Protein AF-A0A7S2CCG7-F1 (afdb_monomer_lite)

Radius of gyration: 19.97 Å; chains: 1; bounding box: 62×54×58 Å

pLDDT: mean 84.31, std 16.74, range [38.5, 98.5]

InterPro domains:
  IPR005031 Coenzyme Q-binding protein COQ10, START domain [PF03364] (165-225)
  IPR023393 START-like domain superfamily [G3DSA:3.30.530.20] (28-100)
  IPR023393 START-like domain superfamily [G3DSA:3.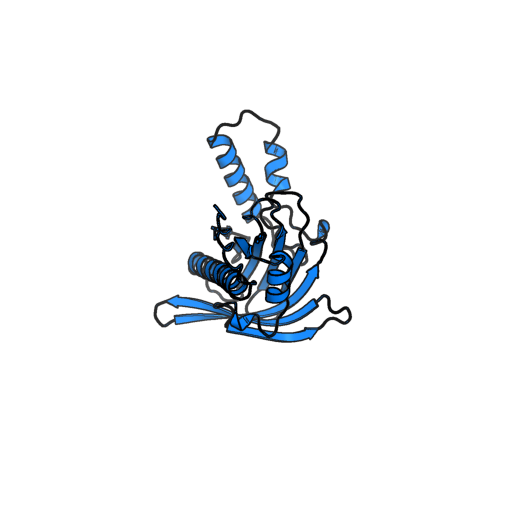30.530.20] (109-236)

Organism: NCBI:txid156173

Foldseek 3Di:
DDKDWAAAPDLKIKIKDKDKFKFFQDALLVLLVCQVLPQQCVCVLQVQFVDWAFPAADPVNFWTWIWTKGWFDQDVVDIDIWIFIKTKGKFQQDDPPVLEDPLPCVLVVVLVVDPPDDPVSVVVSVVRSRVVNRHDHDDPSREYDHPDPDPATKIKMKIWTDCPDIFWNGKIKIWIKGWDPPPYDPRMTMIMTMMIMMTRTPDPDRCVSCVVRVRVSVVSRNVSSSVVSRVPHDDDDPPDPPPPDD

Sequence (246 aa):
PIVRVEEAPGNARRIFTGIDIIAPGCDALELVWDTLTDYEELATVVPNLVSNRVISRDEDDCGARLKQVGGAKIAPGITFTAQTTLDVREYLSGLPAHMEADYLATGGAESANEVGGSSEGTRTASVAARAFGSTLPLTWDVFPRPYVLSSLPHRDVTMQGVRGVGDFRHYQGVWRLQQLPGCAPPGSSAMRLTYSVELSPRAWVPVALLEGRIAQALGENLEAIRDHVAKIAPQTSPPQKADAAD

Secondary structure (DSSP, 8-state):
-EEEEEEETTTEEEEEEEEEEEEETS-HHHHHHHHHH-TTTHHHH-TTEEEEEEEEE-TTSSEEEEEEEEEEEEETTEEEEEEEEEEEEEETT---GGGB--TTHHHHTTTTT-----HHHHHHHHHHHHHHHHHS---TT-B-----S----EEEEEEEEPTT-SSEEEEEEEEEEEE-TT-S-TTEEEEEEEEEEEEEESSSS-GGGTHHHHHHHHHHHHHHHHHHHHHHSPPPPPPPPP----

Structure (mmCIF, N/CA/C/O backbone):
data_AF-A0A7S2CCG7-F1
#
_entry.id   AF-A0A7S2CCG7-F1
#
loop_
_atom_site.group_PDB
_atom_site.id
_atom_site.type_symbol
_atom_site.label_atom_id
_atom_site.label_alt_id
_atom_site.label_comp_id
_atom_site.label_asym_id
_atom_site.label_entity_id
_atom_site.label_seq_id
_atom_site.pdbx_PDB_ins_code
_atom_site.Cartn_x
_atom_site.Cartn_y
_atom_site.Cartn_z
_atom_site.occupancy
_atom_site.B_iso_or_equiv
_atom_site.auth_seq_id
_atom_site.auth_comp_id
_atom_site.auth_asym_id
_atom_site.auth_atom_id
_atom_site.pdbx_PDB_model_num
ATOM 1 N N . PRO A 1 1 ? -9.118 10.618 -1.078 1.00 75.88 1 PRO A N 1
ATOM 2 C CA . PRO A 1 1 ? -7.753 10.616 -0.491 1.00 75.88 1 PRO A CA 1
ATOM 3 C C . PRO A 1 1 ? -6.874 11.607 -1.257 1.00 75.88 1 PRO A C 1
ATOM 5 O O . PRO A 1 1 ? -7.127 11.849 -2.434 1.00 75.88 1 PRO A O 1
ATOM 8 N N . ILE A 1 2 ? -5.871 12.200 -0.608 1.00 79.81 2 ILE A N 1
ATOM 9 C CA . ILE A 1 2 ? -4.897 13.042 -1.317 1.00 79.81 2 ILE A CA 1
ATOM 10 C C . ILE A 1 2 ? -3.839 12.110 -1.896 1.00 79.81 2 ILE A C 1
ATOM 12 O O . ILE A 1 2 ? -3.297 11.276 -1.173 1.00 79.81 2 ILE A O 1
ATOM 16 N N . VAL A 1 3 ? -3.559 12.235 -3.190 1.00 86.31 3 VAL A N 1
ATOM 17 C CA . VAL A 1 3 ? -2.492 11.486 -3.857 1.00 86.31 3 VAL A CA 1
ATOM 18 C C . VAL A 1 3 ? -1.498 12.486 -4.410 1.00 86.31 3 VAL A C 1
ATOM 20 O O . VAL A 1 3 ? -1.863 13.379 -5.174 1.00 86.31 3 VAL A O 1
ATOM 23 N N . ARG A 1 4 ? -0.239 12.350 -4.006 1.00 86.69 4 ARG A N 1
ATOM 24 C CA . ARG A 1 4 ? 0.863 13.143 -4.527 1.00 86.69 4 ARG A CA 1
ATOM 25 C C . ARG A 1 4 ? 1.806 12.245 -5.299 1.00 86.69 4 ARG A C 1
ATOM 27 O O . ARG A 1 4 ? 2.262 11.238 -4.772 1.00 86.69 4 ARG A O 1
ATOM 34 N N . VAL A 1 5 ? 2.106 12.645 -6.525 1.00 88.38 5 VAL A N 1
ATOM 35 C CA . VAL A 1 5 ? 3.084 11.989 -7.387 1.00 88.38 5 VAL A CA 1
ATOM 36 C C . VAL A 1 5 ? 4.274 12.923 -7.538 1.00 88.38 5 VAL A C 1
ATOM 38 O O . VAL A 1 5 ? 4.103 14.120 -7.766 1.00 88.38 5 VAL A O 1
ATOM 41 N N . GLU A 1 6 ? 5.471 12.380 -7.376 1.00 87.69 6 GLU A N 1
ATOM 42 C CA . GLU A 1 6 ? 6.733 13.088 -7.536 1.00 87.69 6 GLU A CA 1
ATOM 43 C C . GLU A 1 6 ? 7.635 12.356 -8.511 1.00 87.69 6 GLU A C 1
ATOM 45 O O . GLU A 1 6 ? 7.642 11.123 -8.598 1.00 87.69 6 GLU A O 1
ATOM 50 N N . GLU A 1 7 ? 8.422 13.135 -9.241 1.00 88.94 7 GLU A N 1
ATOM 51 C CA . GLU A 1 7 ? 9.457 12.592 -10.100 1.00 88.94 7 GLU A CA 1
ATOM 52 C C . GLU A 1 7 ? 10.574 11.956 -9.267 1.00 88.94 7 GLU A C 1
ATOM 54 O O . GLU A 1 7 ? 10.872 12.375 -8.150 1.00 88.94 7 GLU A O 1
ATOM 59 N N . ALA A 1 8 ? 11.186 10.921 -9.828 1.00 89.19 8 ALA A N 1
ATOM 60 C CA . ALA A 1 8 ? 12.410 10.311 -9.336 1.00 89.19 8 ALA A CA 1
ATOM 61 C C . ALA A 1 8 ? 13.356 10.098 -10.528 1.00 89.19 8 ALA A C 1
ATOM 63 O O . ALA A 1 8 ? 12.887 10.115 -11.673 1.00 89.19 8 ALA A O 1
ATOM 64 N N . PRO A 1 9 ? 14.661 9.872 -10.302 1.00 89.12 9 PRO A N 1
ATOM 65 C CA . PRO A 1 9 ? 15.626 9.775 -11.388 1.00 89.12 9 PRO A CA 1
ATOM 66 C C . PRO A 1 9 ? 15.248 8.728 -12.446 1.00 89.12 9 PRO A C 1
ATOM 68 O O . PRO A 1 9 ? 14.894 7.588 -12.136 1.00 89.12 9 PRO A O 1
ATOM 71 N N . GLY A 1 10 ? 15.360 9.112 -13.720 1.00 88.19 10 GLY A N 1
ATOM 72 C CA . GLY A 1 10 ? 15.012 8.265 -14.862 1.00 88.19 10 GLY A CA 1
ATOM 73 C C . GLY A 1 10 ? 13.500 8.158 -15.104 1.00 88.19 10 GLY A C 1
ATOM 74 O O . GLY A 1 10 ? 12.748 9.105 -14.903 1.00 88.19 10 GLY A O 1
ATOM 75 N N . ASN A 1 11 ? 13.038 6.996 -15.577 1.00 89.62 11 ASN A N 1
ATOM 76 C CA . ASN A 1 11 ? 11.609 6.722 -15.784 1.00 89.62 11 ASN A CA 1
ATOM 77 C C . ASN A 1 11 ? 10.998 6.149 -14.493 1.00 89.62 11 ASN A C 1
ATOM 79 O O . ASN A 1 11 ? 10.664 4.960 -14.436 1.00 89.62 11 ASN A O 1
ATOM 83 N N . ALA A 1 12 ? 10.969 6.951 -13.427 1.00 91.12 12 ALA A N 1
ATOM 84 C CA . ALA A 1 12 ? 10.520 6.531 -12.103 1.00 91.12 12 ALA A CA 1
ATOM 85 C C . ALA A 1 12 ? 9.654 7.581 -11.402 1.00 91.12 12 ALA A C 1
ATOM 87 O O . ALA A 1 12 ? 9.736 8.772 -11.708 1.00 91.12 12 ALA A O 1
ATOM 88 N N . ARG A 1 13 ? 8.830 7.129 -10.451 1.00 91.31 13 ARG A N 1
ATOM 89 C CA . ARG A 1 13 ? 7.980 7.981 -9.611 1.00 91.31 13 ARG A CA 1
ATOM 90 C C . ARG A 1 13 ? 8.024 7.565 -8.155 1.00 91.31 13 ARG A C 1
ATOM 92 O O . ARG A 1 13 ? 8.134 6.375 -7.863 1.00 91.31 13 ARG A O 1
ATOM 99 N N . ARG A 1 14 ? 7.861 8.554 -7.277 1.00 90.69 14 ARG A N 1
ATOM 100 C CA . ARG A 1 14 ? 7.468 8.371 -5.878 1.00 90.69 14 ARG A CA 1
ATOM 101 C C . ARG A 1 14 ? 6.024 8.801 -5.730 1.00 90.69 14 ARG A C 1
ATOM 103 O O . ARG A 1 14 ? 5.635 9.840 -6.258 1.00 90.69 14 ARG A O 1
ATOM 110 N N . ILE A 1 15 ? 5.219 8.003 -5.053 1.00 89.88 15 ILE A N 1
ATOM 111 C CA . ILE A 1 15 ? 3.798 8.275 -4.888 1.00 89.88 15 ILE A CA 1
ATOM 112 C C . ILE A 1 15 ? 3.450 8.149 -3.420 1.00 89.88 15 ILE A C 1
ATOM 114 O O . ILE A 1 15 ? 3.809 7.169 -2.775 1.00 89.88 15 ILE A O 1
ATOM 118 N N . PHE A 1 16 ? 2.744 9.152 -2.917 1.00 90.56 16 PHE A N 1
ATOM 119 C CA . PHE A 1 16 ? 2.345 9.280 -1.527 1.00 90.56 16 PHE A CA 1
ATOM 120 C C . PHE A 1 16 ? 0.846 9.481 -1.465 1.00 90.56 16 PHE A C 1
ATOM 122 O O . PHE A 1 16 ? 0.309 10.397 -2.089 1.00 90.56 16 PHE A O 1
ATOM 129 N N . THR A 1 17 ? 0.158 8.659 -0.691 1.00 91.31 17 THR A N 1
ATOM 130 C CA . THR A 1 17 ? -1.264 8.851 -0.445 1.00 91.31 17 THR A CA 1
ATOM 131 C C . THR A 1 17 ? -1.649 8.446 0.964 1.00 91.31 17 THR A C 1
ATOM 133 O O . THR A 1 17 ? -0.920 7.723 1.642 1.00 91.31 17 THR A O 1
ATOM 136 N N . GLY A 1 18 ? -2.787 8.953 1.423 1.00 93.19 18 GLY A N 1
ATOM 137 C CA . GLY A 1 18 ? -3.351 8.583 2.704 1.00 93.19 18 GLY A CA 1
ATOM 138 C C . GLY A 1 18 ? -4.852 8.806 2.774 1.00 93.19 18 GLY A C 1
ATOM 139 O O . GLY A 1 18 ? -5.415 9.645 2.058 1.00 93.19 18 GLY A O 1
ATOM 140 N N . ILE A 1 19 ? -5.484 8.041 3.656 1.00 95.06 19 ILE A N 1
ATOM 141 C CA . ILE A 1 19 ? -6.903 8.123 3.974 1.00 95.06 19 ILE A CA 1
ATOM 142 C C . ILE A 1 19 ? -7.110 7.893 5.472 1.00 95.06 19 ILE A C 1
ATOM 144 O O . ILE A 1 19 ? -6.415 7.081 6.082 1.00 95.06 19 ILE A O 1
ATOM 148 N N . ASP A 1 20 ? -8.070 8.609 6.047 1.00 95.62 20 ASP A N 1
ATOM 149 C CA . ASP A 1 20 ? -8.526 8.361 7.412 1.00 95.62 20 ASP A CA 1
ATOM 150 C C . ASP A 1 20 ? -9.691 7.374 7.383 1.00 95.62 20 ASP A C 1
ATOM 152 O O . ASP A 1 20 ? -10.581 7.463 6.530 1.00 95.62 20 ASP A O 1
ATOM 156 N N . ILE A 1 21 ? -9.663 6.424 8.311 1.00 96.44 21 ILE A N 1
ATOM 157 C CA . ILE A 1 21 ? -10.627 5.335 8.435 1.00 96.44 21 ILE A CA 1
ATOM 158 C C . ILE A 1 21 ? -11.173 5.369 9.857 1.00 96.44 21 ILE A C 1
ATOM 160 O O . ILE A 1 21 ? -10.408 5.416 10.820 1.00 96.44 21 ILE A O 1
ATOM 164 N N . ILE A 1 22 ? -12.499 5.355 9.979 1.00 96.56 22 ILE A N 1
ATOM 165 C CA . ILE A 1 22 ? -13.207 5.274 11.255 1.00 96.56 22 ILE A CA 1
ATOM 166 C C . ILE A 1 22 ? -13.959 3.949 11.278 1.00 96.56 22 ILE A C 1
ATOM 168 O O . ILE A 1 22 ? -14.687 3.649 10.331 1.00 96.56 22 ILE A O 1
ATOM 172 N N . ALA A 1 23 ? -13.803 3.186 12.357 1.00 95.44 23 ALA A N 1
ATOM 173 C CA . ALA A 1 23 ? -14.530 1.942 12.578 1.00 95.44 23 ALA A CA 1
ATOM 174 C C . ALA A 1 23 ? -15.318 2.021 13.901 1.00 95.44 23 ALA A C 1
ATOM 176 O O . ALA A 1 23 ? -14.716 2.250 14.957 1.00 95.44 23 ALA A O 1
ATOM 177 N N . PRO A 1 24 ? -16.654 1.880 13.876 1.00 94.50 24 PRO A N 1
ATOM 178 C CA . PRO A 1 24 ? -17.464 1.800 15.087 1.00 94.50 24 PRO A CA 1
ATOM 179 C C . PRO A 1 24 ? -17.306 0.447 15.788 1.00 94.50 24 PRO A C 1
ATOM 181 O O . PRO A 1 24 ? -17.153 -0.584 15.145 1.00 94.50 24 PRO A O 1
ATOM 184 N N . GLY A 1 25 ? -17.371 0.444 17.121 1.00 92.38 25 GLY A N 1
ATOM 185 C CA . GLY A 1 25 ? -17.480 -0.777 17.926 1.00 92.38 25 GLY A CA 1
ATOM 186 C C . GLY A 1 25 ? -16.250 -1.692 17.953 1.00 92.38 25 GLY A C 1
ATOM 187 O O . GLY A 1 25 ? -16.312 -2.743 18.587 1.00 92.38 25 GLY A O 1
ATOM 188 N N . CYS A 1 26 ? -15.143 -1.323 17.306 1.00 94.12 26 CYS A N 1
ATOM 189 C CA . CYS A 1 26 ? -13.903 -2.099 17.283 1.00 94.12 26 CYS A CA 1
ATOM 190 C C . CYS A 1 26 ? -12.664 -1.202 17.127 1.00 94.12 26 CYS A C 1
ATOM 192 O O . CYS A 1 26 ? -12.774 0.013 16.940 1.00 94.12 26 CYS A O 1
ATOM 194 N N . ASP A 1 27 ? -11.474 -1.802 17.198 1.00 95.88 27 ASP A N 1
ATOM 195 C CA . ASP A 1 27 ? -10.237 -1.113 16.831 1.00 95.88 27 ASP A CA 1
ATOM 196 C C . ASP A 1 27 ? -10.104 -1.066 15.301 1.00 95.88 27 ASP A C 1
ATOM 198 O O . ASP A 1 27 ? -10.000 -2.098 14.638 1.00 95.88 27 ASP A O 1
ATOM 202 N N . ALA A 1 28 ? -10.124 0.144 14.738 1.00 96.75 28 ALA A N 1
ATOM 203 C CA . ALA A 1 28 ? -9.972 0.365 13.307 1.00 96.75 28 ALA A CA 1
ATOM 204 C C . ALA A 1 28 ? -8.607 -0.111 12.789 1.00 96.75 28 ALA A C 1
ATOM 206 O O . ALA A 1 28 ? -8.523 -0.556 11.648 1.00 96.75 28 ALA A O 1
ATOM 207 N N . LEU A 1 29 ? -7.550 -0.027 13.609 1.00 97.19 29 LEU A N 1
ATOM 208 C CA . LEU A 1 29 ? -6.215 -0.450 13.199 1.00 97.19 29 LEU A CA 1
ATOM 209 C C . LEU A 1 29 ? -6.146 -1.963 13.016 1.00 97.19 29 LEU A C 1
ATOM 211 O O . LEU A 1 29 ? -5.631 -2.398 11.992 1.00 97.19 29 LEU A O 1
ATOM 215 N N . GLU A 1 30 ? -6.673 -2.745 13.961 1.00 97.44 30 GLU A N 1
ATOM 216 C CA . GLU A 1 30 ? -6.675 -4.213 13.853 1.00 97.44 30 GLU A CA 1
ATOM 217 C C . GLU A 1 30 ? -7.487 -4.666 12.639 1.00 97.44 30 GLU A C 1
ATOM 219 O O . GLU A 1 30 ? -7.012 -5.454 11.833 1.00 97.44 30 GLU A O 1
ATOM 224 N N . LEU A 1 31 ? -8.665 -4.074 12.424 1.00 97.31 31 LEU A N 1
ATOM 225 C CA . LEU A 1 31 ? -9.522 -4.444 11.299 1.00 97.31 31 LEU A CA 1
ATOM 226 C C . LEU A 1 31 ? -8.876 -4.139 9.935 1.00 97.31 31 LEU A C 1
ATOM 228 O O . LEU A 1 31 ? -8.994 -4.925 8.993 1.00 97.31 31 LEU A O 1
ATOM 232 N N . VAL A 1 32 ? -8.180 -3.002 9.814 1.00 98.25 32 VAL A N 1
ATOM 233 C CA . VAL A 1 32 ? -7.420 -2.655 8.601 1.00 98.25 32 VAL A CA 1
ATOM 234 C C . VAL A 1 32 ? -6.180 -3.539 8.464 1.00 98.25 32 VAL A C 1
ATOM 236 O O . VAL A 1 32 ? -5.859 -3.931 7.347 1.00 98.25 32 VAL A O 1
ATOM 239 N N . TRP A 1 33 ? -5.491 -3.858 9.564 1.00 98.31 33 TRP A N 1
ATOM 240 C CA . TRP A 1 33 ? -4.340 -4.760 9.560 1.00 98.31 33 TRP A CA 1
ATOM 241 C C . TRP A 1 33 ? -4.734 -6.127 9.007 1.00 98.31 33 TRP A C 1
ATOM 243 O O . TRP A 1 33 ? -4.181 -6.527 7.987 1.00 98.31 33 TRP A O 1
ATOM 253 N N . ASP A 1 34 ? -5.762 -6.751 9.585 1.00 97.94 34 ASP A N 1
ATOM 254 C CA . ASP A 1 34 ? -6.294 -8.046 9.151 1.00 97.94 34 ASP A CA 1
ATOM 255 C C . ASP A 1 34 ? -6.706 -8.018 7.672 1.00 97.94 34 ASP A C 1
ATOM 257 O O . ASP A 1 34 ? -6.390 -8.927 6.912 1.00 97.94 34 ASP A O 1
ATOM 261 N N . THR A 1 35 ? -7.346 -6.931 7.226 1.00 97.94 35 THR A N 1
ATOM 262 C CA . THR A 1 35 ? -7.731 -6.760 5.814 1.00 97.94 35 THR A CA 1
ATOM 263 C C . THR A 1 35 ? -6.514 -6.706 4.880 1.00 97.94 35 THR A C 1
ATOM 265 O O . THR A 1 35 ? -6.569 -7.214 3.763 1.00 97.94 35 THR A O 1
ATOM 268 N N . LEU A 1 36 ? -5.427 -6.043 5.288 1.00 97.88 36 LEU A N 1
ATOM 269 C CA . LEU A 1 36 ? -4.239 -5.845 4.449 1.00 97.88 36 LEU A CA 1
ATOM 270 C C . LEU A 1 36 ? -3.282 -7.043 4.454 1.00 97.88 36 LEU A C 1
ATOM 272 O O . LEU A 1 36 ? -2.533 -7.205 3.486 1.00 97.88 36 LEU A O 1
ATOM 276 N N . THR A 1 37 ? -3.293 -7.850 5.516 1.00 97.62 37 THR A N 1
ATOM 277 C CA . THR A 1 37 ? -2.447 -9.045 5.667 1.00 97.62 37 THR A CA 1
ATOM 278 C C . THR A 1 37 ? -3.165 -10.348 5.306 1.00 97.62 37 THR A C 1
ATOM 280 O O . THR A 1 37 ? -2.504 -11.373 5.122 1.00 97.62 37 THR A O 1
ATOM 283 N N . ASP A 1 38 ? -4.482 -10.315 5.070 1.00 97.44 38 ASP A N 1
ATOM 284 C CA . ASP A 1 38 ? -5.208 -11.363 4.342 1.00 97.44 38 ASP A CA 1
ATOM 285 C C . ASP A 1 38 ? -4.867 -11.302 2.842 1.00 97.44 38 ASP A C 1
ATOM 287 O O . ASP A 1 38 ? -5.614 -10.805 1.994 1.00 97.44 38 ASP A O 1
ATOM 291 N N . TYR A 1 39 ? -3.655 -11.752 2.508 1.00 97.56 39 TYR A N 1
ATOM 292 C CA . TYR A 1 39 ? -3.117 -11.670 1.153 1.00 97.56 39 TYR A CA 1
ATOM 293 C C . TYR A 1 39 ? -3.986 -12.414 0.130 1.00 97.56 39 TYR A C 1
ATOM 295 O O . TYR A 1 39 ? -4.092 -11.972 -1.016 1.00 97.56 39 TYR A O 1
ATOM 303 N N . GLU A 1 40 ? -4.599 -13.526 0.510 1.00 96.88 40 GLU A N 1
ATOM 304 C CA . GLU A 1 40 ? -5.472 -14.321 -0.344 1.00 96.88 40 GLU A CA 1
ATOM 305 C C . GLU A 1 40 ? -6.724 -13.542 -0.760 1.00 96.88 40 GLU A C 1
ATOM 307 O O . GLU A 1 40 ? -7.058 -13.523 -1.950 1.00 96.88 40 GLU A O 1
ATOM 312 N N . GLU A 1 41 ? -7.363 -12.841 0.178 1.00 97.19 41 GLU A N 1
ATOM 313 C CA . GLU A 1 41 ? -8.607 -12.114 -0.083 1.00 97.19 41 GLU A CA 1
ATOM 314 C C . GLU A 1 41 ? -8.395 -10.640 -0.458 1.00 97.19 41 GLU A C 1
ATOM 316 O O . GLU A 1 41 ? -9.323 -9.994 -0.951 1.00 97.19 41 GLU A O 1
ATOM 321 N N . LEU A 1 42 ? -7.179 -10.096 -0.332 1.00 97.50 42 LEU A N 1
ATOM 322 C CA . LEU A 1 42 ? -6.892 -8.676 -0.587 1.00 97.50 42 LEU A CA 1
ATOM 323 C C . LEU A 1 42 ? -7.356 -8.190 -1.974 1.00 97.50 42 LEU A C 1
ATOM 325 O O . LEU A 1 42 ? -7.833 -7.063 -2.119 1.00 97.50 42 LEU A O 1
ATOM 329 N N . ALA A 1 43 ? -7.250 -9.031 -3.008 1.00 96.81 43 ALA A N 1
ATOM 330 C CA . ALA A 1 43 ? -7.690 -8.691 -4.368 1.00 96.81 43 ALA A CA 1
ATOM 331 C C . ALA A 1 43 ? -9.222 -8.561 -4.504 1.00 96.81 43 ALA A C 1
ATOM 333 O O . ALA A 1 43 ? -9.706 -7.943 -5.449 1.00 96.81 43 ALA A O 1
ATOM 334 N N . THR A 1 44 ? -9.997 -9.108 -3.563 1.00 97.06 44 THR A N 1
ATOM 335 C CA . THR A 1 44 ? -11.458 -8.924 -3.512 1.00 97.06 44 THR A CA 1
ATOM 336 C C . THR A 1 44 ? -11.849 -7.554 -2.953 1.00 97.06 44 THR A C 1
ATOM 338 O O . THR A 1 44 ? -12.932 -7.046 -3.252 1.00 97.06 44 THR A O 1
ATOM 341 N N . VAL A 1 45 ? -10.953 -6.940 -2.172 1.00 97.19 45 VAL A N 1
ATOM 342 C CA . VAL A 1 45 ? -11.141 -5.634 -1.531 1.00 97.19 45 VAL A CA 1
ATOM 343 C C . VAL A 1 45 ? -10.559 -4.507 -2.382 1.00 97.19 45 VAL A C 1
ATOM 345 O O . VAL A 1 45 ? -11.157 -3.439 -2.488 1.00 97.19 45 VAL A O 1
ATOM 348 N N . VAL A 1 46 ? -9.398 -4.731 -3.003 1.00 96.31 46 VAL A N 1
ATOM 349 C CA . VAL A 1 46 ? -8.632 -3.699 -3.712 1.00 96.31 46 VAL A CA 1
ATOM 350 C C . VAL A 1 46 ? -8.915 -3.754 -5.224 1.00 96.31 46 VAL A C 1
ATOM 352 O O . VAL A 1 46 ? -8.357 -4.598 -5.922 1.00 96.31 46 VAL A O 1
ATOM 355 N N . PRO A 1 47 ? -9.724 -2.838 -5.792 1.00 93.56 47 PRO A N 1
ATOM 356 C CA . PRO A 1 47 ? -10.261 -2.965 -7.153 1.00 93.56 47 PRO A CA 1
ATOM 357 C C . PRO A 1 47 ? -9.202 -2.926 -8.261 1.00 93.56 47 PRO A C 1
ATOM 359 O O . PRO A 1 47 ? -9.386 -3.540 -9.312 1.00 93.56 47 PRO A O 1
ATOM 362 N N . ASN A 1 48 ? -8.094 -2.209 -8.050 1.00 92.44 48 ASN A N 1
ATOM 363 C CA . ASN A 1 48 ? -7.005 -2.128 -9.024 1.00 92.44 48 ASN A CA 1
ATOM 364 C C . ASN A 1 48 ? -5.922 -3.204 -8.801 1.00 92.44 48 ASN A C 1
ATOM 366 O O . ASN A 1 48 ? -4.897 -3.204 -9.487 1.00 92.44 48 ASN A O 1
ATOM 370 N N . LEU A 1 49 ? -6.148 -4.145 -7.878 1.00 94.12 49 LEU A N 1
ATOM 371 C CA . LEU A 1 49 ? -5.335 -5.342 -7.674 1.00 94.12 49 LEU A CA 1
ATOM 372 C C . LEU A 1 49 ? -6.042 -6.543 -8.318 1.00 94.12 49 LEU A C 1
ATOM 374 O O . LEU A 1 49 ? -6.787 -7.270 -7.677 1.00 94.12 49 LEU A O 1
ATOM 378 N N . VAL A 1 50 ? -5.797 -6.753 -9.611 1.00 94.38 50 VAL A N 1
ATOM 379 C CA . VAL A 1 50 ? -6.446 -7.796 -10.429 1.00 94.38 50 VAL A CA 1
ATOM 380 C C . VAL A 1 50 ? -6.210 -9.204 -9.872 1.00 94.38 50 VAL A C 1
ATOM 382 O O . VAL A 1 50 ? -7.063 -10.075 -10.003 1.00 94.38 50 VAL A O 1
ATOM 385 N N . SER A 1 51 ? -5.037 -9.451 -9.287 1.00 96.56 51 SER A N 1
ATOM 386 C CA . SER A 1 51 ? -4.698 -10.722 -8.646 1.00 96.56 51 SER A CA 1
ATOM 387 C C . SER A 1 51 ? -3.673 -10.491 -7.545 1.00 96.56 51 SER A C 1
ATOM 389 O O . SER A 1 51 ? -2.694 -9.776 -7.761 1.00 96.56 51 SER A O 1
ATOM 391 N N . ASN A 1 52 ? -3.834 -11.195 -6.424 1.00 97.81 52 ASN A N 1
ATOM 392 C CA . ASN A 1 52 ? -2.832 -11.328 -5.371 1.00 97.81 52 ASN A CA 1
ATOM 393 C C . ASN A 1 52 ? -2.699 -12.809 -5.011 1.00 97.81 52 ASN A C 1
ATOM 395 O O . ASN A 1 52 ? -3.661 -13.419 -4.566 1.00 97.81 52 ASN A O 1
ATOM 399 N N . ARG A 1 53 ? -1.545 -13.424 -5.278 1.00 97.94 53 ARG A N 1
ATOM 400 C CA . ARG A 1 53 ? -1.339 -14.854 -5.015 1.00 97.94 53 ARG A CA 1
ATOM 401 C C . ARG A 1 53 ? -0.132 -15.066 -4.122 1.00 97.94 53 ARG A C 1
ATOM 403 O O . ARG A 1 53 ? 0.975 -14.707 -4.519 1.00 97.94 53 ARG A O 1
ATOM 410 N N . VAL A 1 54 ? -0.324 -15.738 -2.995 1.00 98.44 54 VAL A N 1
ATOM 411 C CA . VAL A 1 54 ? 0.774 -16.187 -2.134 1.00 98.44 54 VAL A CA 1
ATOM 412 C C . VAL A 1 54 ? 1.581 -17.275 -2.854 1.00 98.44 54 VAL A C 1
ATOM 414 O O . VAL A 1 54 ? 1.029 -18.242 -3.376 1.00 98.44 54 VAL A O 1
ATOM 417 N N . ILE A 1 55 ? 2.896 -17.082 -2.958 1.00 98.19 55 ILE A N 1
ATOM 418 C CA . ILE A 1 55 ? 3.851 -18.071 -3.483 1.00 98.19 55 ILE A CA 1
ATOM 419 C C . ILE A 1 55 ? 4.437 -18.881 -2.327 1.00 98.19 55 ILE A C 1
ATOM 421 O O . ILE A 1 55 ? 4.517 -20.103 -2.416 1.00 98.19 55 ILE A O 1
ATOM 425 N N . SER A 1 56 ? 4.858 -18.196 -1.269 1.00 98.06 56 SER A N 1
ATOM 426 C CA . SER A 1 56 ? 5.395 -18.785 -0.044 1.00 98.06 56 SER A CA 1
ATOM 427 C C . SER A 1 56 ? 5.176 -17.822 1.117 1.00 98.06 56 SER A C 1
ATOM 429 O O . SER A 1 56 ? 5.060 -16.616 0.897 1.00 98.06 56 SER A O 1
ATOM 431 N N . ARG A 1 57 ? 5.142 -18.354 2.335 1.00 98.00 57 ARG A N 1
ATOM 432 C CA . ARG A 1 57 ? 5.168 -17.583 3.583 1.00 98.00 57 ARG A CA 1
ATOM 433 C C . ARG A 1 57 ? 6.537 -17.750 4.236 1.00 98.00 57 ARG A C 1
ATOM 435 O O . ARG A 1 57 ? 7.187 -18.774 4.009 1.00 98.00 57 ARG A O 1
ATOM 442 N N . ASP A 1 58 ? 6.970 -16.738 4.971 1.00 96.50 58 ASP A N 1
ATOM 443 C CA . ASP A 1 58 ? 8.209 -16.7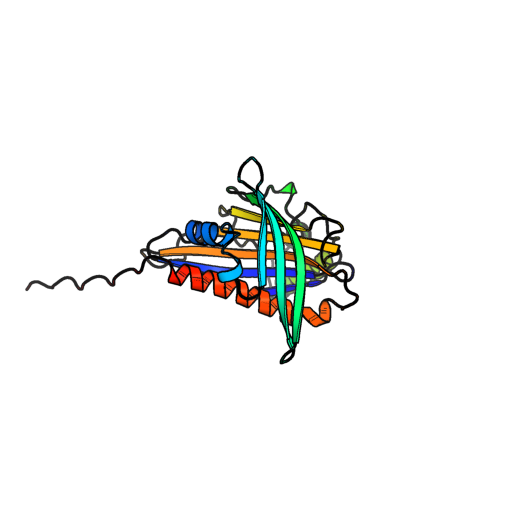91 5.744 1.00 96.50 58 ASP A CA 1
ATOM 444 C C . ASP A 1 58 ? 8.038 -17.735 6.947 1.00 96.50 58 ASP A C 1
ATOM 446 O O . ASP A 1 58 ? 6.926 -17.953 7.421 1.00 96.50 58 ASP A O 1
ATOM 450 N N . GLU A 1 59 ? 9.132 -18.307 7.456 1.00 95.94 59 GLU A N 1
ATOM 451 C CA . GLU A 1 59 ? 9.090 -19.279 8.566 1.00 95.94 59 GLU A CA 1
ATOM 452 C C . GLU A 1 59 ? 8.616 -18.680 9.898 1.00 95.94 59 GLU A C 1
ATOM 454 O O . GLU A 1 59 ? 8.180 -19.412 10.783 1.00 95.94 59 GLU A O 1
ATOM 459 N N . ASP A 1 60 ? 8.732 -17.361 10.056 1.00 95.31 60 ASP A N 1
ATOM 460 C CA . ASP A 1 60 ? 8.333 -16.628 11.257 1.00 95.31 60 ASP A CA 1
ATOM 461 C C . ASP A 1 60 ? 6.941 -15.989 11.147 1.00 95.31 60 ASP A C 1
ATOM 463 O O . ASP A 1 60 ? 6.580 -15.170 11.993 1.00 95.31 60 ASP A O 1
ATOM 467 N N . ASP A 1 61 ? 6.186 -16.335 10.098 1.00 92.56 61 ASP A N 1
ATOM 468 C CA . ASP A 1 61 ? 4.838 -15.838 9.796 1.00 92.56 61 ASP A CA 1
ATOM 469 C C . ASP A 1 61 ? 4.721 -14.302 9.720 1.00 92.56 61 ASP A C 1
ATOM 471 O O . ASP A 1 61 ? 3.622 -13.756 9.716 1.00 92.56 61 ASP A O 1
ATOM 475 N N . CYS A 1 62 ? 5.842 -13.585 9.609 1.00 95.25 62 CYS A N 1
ATOM 476 C CA . CYS A 1 62 ? 5.877 -12.122 9.551 1.00 95.25 62 CYS A CA 1
ATOM 477 C C . CYS A 1 62 ? 6.109 -11.598 8.125 1.00 95.25 62 CYS A C 1
ATOM 479 O O . CYS A 1 62 ? 6.514 -10.448 7.937 1.00 95.25 62 CYS A O 1
ATOM 481 N N . GLY A 1 63 ? 5.916 -12.437 7.110 1.00 96.75 63 GLY A N 1
ATOM 482 C CA . GLY A 1 63 ? 6.135 -12.067 5.722 1.00 96.75 63 GLY A CA 1
ATOM 483 C C . GLY A 1 63 ? 5.713 -13.140 4.731 1.00 96.75 63 GLY A C 1
ATOM 484 O O . GLY A 1 63 ? 5.395 -14.281 5.082 1.00 96.75 63 GLY A O 1
ATOM 485 N N . ALA A 1 64 ? 5.674 -12.751 3.461 1.00 98.38 64 ALA A N 1
ATOM 486 C CA . ALA A 1 64 ? 5.321 -13.643 2.370 1.00 98.38 64 ALA A CA 1
ATOM 487 C C . ALA A 1 64 ? 5.896 -13.166 1.038 1.00 98.38 64 ALA A C 1
ATOM 489 O O . ALA A 1 64 ? 6.028 -11.971 0.775 1.00 98.38 64 ALA A O 1
ATOM 490 N N . ARG A 1 65 ? 6.131 -14.114 0.130 1.00 98.50 65 ARG A N 1
ATOM 491 C CA . ARG A 1 65 ? 6.352 -13.818 -1.283 1.00 98.50 65 ARG A CA 1
ATOM 492 C C . ARG A 1 65 ? 5.032 -13.879 -2.030 1.00 98.50 65 ARG A C 1
ATOM 494 O O . ARG A 1 65 ? 4.383 -14.924 -2.068 1.00 98.50 65 ARG A O 1
ATOM 501 N N . LEU A 1 66 ? 4.671 -12.792 -2.699 1.00 98.38 66 LEU A N 1
ATOM 502 C CA . LEU A 1 66 ? 3.419 -12.641 -3.431 1.00 98.38 66 LEU A CA 1
ATOM 503 C C . LEU A 1 66 ? 3.668 -12.464 -4.929 1.00 98.38 66 LEU A C 1
ATOM 505 O O . LEU A 1 66 ? 4.642 -11.848 -5.359 1.00 98.38 66 LEU A O 1
ATOM 509 N N . LYS A 1 67 ? 2.747 -12.960 -5.751 1.00 98.00 67 LYS A N 1
ATOM 510 C CA . LYS A 1 67 ? 2.621 -12.594 -7.162 1.00 98.00 67 LYS A CA 1
ATOM 511 C C . LYS A 1 67 ? 1.408 -11.689 -7.321 1.00 98.00 67 LYS A C 1
ATOM 513 O O . LYS A 1 67 ? 0.278 -12.149 -7.168 1.00 98.00 67 LYS A O 1
ATOM 518 N N . GLN A 1 68 ? 1.655 -10.435 -7.678 1.00 96.62 68 GLN A N 1
ATOM 519 C CA . GLN A 1 68 ? 0.619 -9.434 -7.877 1.00 96.62 68 GLN A CA 1
ATOM 520 C C . GLN A 1 68 ? 0.471 -9.055 -9.341 1.00 96.62 68 GLN A C 1
ATOM 522 O O . GLN A 1 68 ? 1.449 -8.971 -10.088 1.00 96.62 68 GLN A O 1
ATOM 527 N N . VAL A 1 69 ? -0.771 -8.802 -9.734 1.00 95.19 69 VAL A N 1
ATOM 528 C CA . VAL A 1 69 ? -1.112 -8.170 -11.005 1.00 95.19 69 VAL A CA 1
ATOM 529 C C . VAL A 1 69 ? -1.932 -6.934 -10.678 1.00 95.19 69 VAL A C 1
ATOM 531 O O . VAL A 1 69 ? -3.062 -7.042 -10.213 1.00 95.19 69 VAL A O 1
ATOM 534 N N . GLY A 1 70 ? -1.349 -5.761 -10.898 1.00 91.00 70 GLY A N 1
ATOM 535 C CA . GLY A 1 70 ? -2.052 -4.487 -10.832 1.00 91.00 70 GLY A CA 1
ATOM 536 C C . GLY A 1 70 ? -2.722 -4.176 -12.166 1.00 91.00 70 GLY A C 1
ATOM 537 O O . GLY A 1 70 ? -2.220 -4.561 -13.226 1.00 91.00 70 GLY A O 1
ATOM 538 N N . GLY A 1 71 ? -3.841 -3.465 -12.119 1.00 87.88 71 GLY A N 1
ATOM 539 C CA . GLY A 1 71 ? -4.578 -3.005 -13.288 1.00 87.88 71 GLY A CA 1
ATOM 540 C C . GLY A 1 71 ? -4.934 -1.529 -13.166 1.00 87.88 71 GLY A C 1
ATOM 541 O O . GLY A 1 71 ? -5.242 -1.054 -12.084 1.00 87.88 71 GLY A O 1
ATOM 542 N N . ALA A 1 72 ? -4.908 -0.794 -14.272 1.00 82.56 72 ALA A N 1
ATOM 543 C CA . ALA A 1 72 ? -5.411 0.573 -14.328 1.00 82.56 72 ALA A CA 1
ATOM 544 C C . ALA A 1 72 ? -6.137 0.803 -15.653 1.00 82.56 72 ALA A C 1
ATOM 546 O O . ALA A 1 72 ? -5.636 0.455 -16.726 1.00 82.56 72 ALA A O 1
ATOM 547 N N . LYS A 1 73 ? -7.321 1.415 -15.604 1.00 81.50 73 LYS A N 1
ATOM 548 C CA . LYS A 1 73 ? -8.033 1.830 -16.820 1.00 81.50 73 LYS A CA 1
ATOM 549 C C . LYS A 1 73 ? -7.300 3.016 -17.436 1.00 81.50 73 LYS A C 1
ATOM 551 O O . LYS A 1 73 ? -7.153 4.054 -16.795 1.00 81.50 73 LYS A O 1
ATOM 556 N N . ILE A 1 74 ? -6.838 2.866 -18.678 1.00 76.56 74 ILE A N 1
ATOM 557 C CA . ILE A 1 74 ? -6.092 3.923 -19.370 1.00 76.56 74 ILE A CA 1
ATOM 558 C C . ILE A 1 74 ? -6.880 4.611 -20.479 1.00 76.56 74 ILE A C 1
ATOM 560 O O . ILE A 1 74 ? -6.673 5.793 -20.734 1.00 76.56 74 ILE A O 1
ATOM 564 N N . ALA A 1 75 ? -7.844 3.944 -21.089 1.00 74.19 75 ALA A N 1
ATOM 565 C CA . ALA A 1 75 ? -8.794 4.576 -21.996 1.00 74.19 75 ALA A CA 1
ATOM 566 C C . ALA A 1 75 ? -10.112 3.792 -21.963 1.00 74.19 75 ALA A C 1
ATOM 568 O O . ALA A 1 75 ? -10.136 2.682 -21.420 1.00 74.19 75 ALA A O 1
ATOM 569 N N . PRO A 1 76 ? -11.208 4.316 -22.536 1.00 78.94 76 PRO A N 1
ATOM 570 C CA . PRO A 1 76 ? -12.422 3.529 -22.723 1.00 78.94 76 PRO A CA 1
ATOM 571 C C . PRO A 1 76 ? -12.099 2.205 -23.436 1.00 78.94 76 PRO A C 1
ATOM 573 O O . PRO A 1 76 ? -11.574 2.207 -24.545 1.00 78.94 76 PRO A O 1
ATOM 576 N N . GLY A 1 77 ? -12.354 1.079 -22.765 1.00 78.38 77 GLY A N 1
ATOM 577 C CA . GLY A 1 77 ? -12.053 -0.265 -23.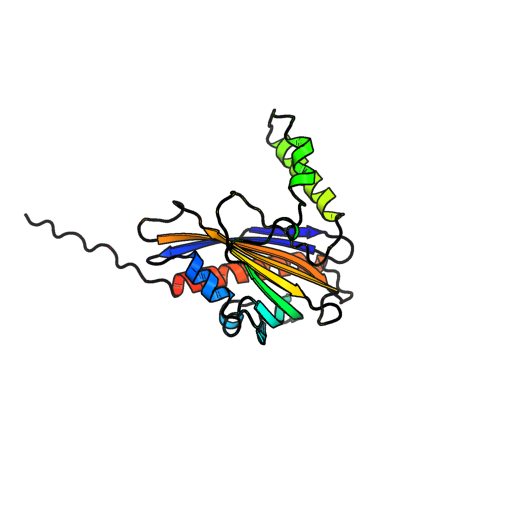275 1.00 78.38 77 GLY A CA 1
ATOM 578 C C . GLY A 1 77 ? -10.581 -0.700 -23.212 1.00 78.38 77 GLY A C 1
ATOM 579 O O . GLY A 1 77 ? -10.278 -1.804 -23.652 1.00 78.38 77 GLY A O 1
ATOM 580 N N . ILE A 1 78 ? -9.671 0.115 -22.663 1.00 78.56 78 ILE A N 1
ATOM 581 C CA . ILE A 1 78 ? -8.242 -0.217 -22.547 1.00 78.56 78 ILE A CA 1
ATOM 582 C C . ILE A 1 78 ? -7.819 -0.239 -21.077 1.00 78.56 78 ILE A C 1
ATOM 584 O O . ILE A 1 78 ? -7.831 0.789 -20.391 1.00 78.56 78 ILE A O 1
ATOM 588 N N . THR A 1 79 ? -7.362 -1.404 -20.626 1.00 81.81 79 THR A N 1
ATOM 589 C CA . THR A 1 79 ? -6.791 -1.612 -19.293 1.00 81.81 79 THR A CA 1
ATOM 590 C C . THR A 1 79 ? -5.310 -1.927 -19.426 1.00 81.81 79 THR A C 1
ATOM 592 O O . THR A 1 79 ? -4.921 -2.855 -20.129 1.00 81.81 79 THR A O 1
ATOM 595 N N . PHE A 1 80 ? -4.482 -1.142 -18.747 1.00 83.81 80 PHE A N 1
ATOM 596 C CA . PHE A 1 80 ? -3.082 -1.465 -18.533 1.00 83.81 80 PHE A CA 1
ATOM 597 C C . PHE A 1 80 ? -2.977 -2.442 -17.368 1.00 83.81 80 PHE A C 1
ATOM 599 O O . PHE A 1 80 ? -3.613 -2.230 -16.338 1.00 83.81 80 PHE A O 1
ATOM 606 N N . THR A 1 81 ? -2.155 -3.476 -17.510 1.00 88.19 81 THR A N 1
ATOM 607 C CA . THR A 1 81 ? -1.833 -4.406 -16.427 1.00 88.19 81 THR A CA 1
ATOM 608 C C . THR A 1 81 ? -0.330 -4.471 -16.236 1.00 88.19 81 THR A C 1
ATOM 610 O O . THR A 1 81 ? 0.408 -4.474 -17.220 1.00 88.19 81 THR A O 1
ATOM 613 N N . ALA A 1 82 ? 0.110 -4.571 -14.988 1.00 88.62 82 ALA A N 1
ATOM 614 C CA . ALA A 1 82 ? 1.504 -4.814 -14.648 1.00 88.62 82 ALA A CA 1
ATOM 615 C C . ALA A 1 82 ? 1.598 -5.930 -13.614 1.00 88.62 82 ALA A C 1
ATOM 617 O O . ALA A 1 82 ? 0.882 -5.932 -12.614 1.00 88.62 82 ALA A O 1
ATOM 618 N N . GLN A 1 83 ? 2.499 -6.871 -13.849 1.00 94.31 83 GLN A N 1
ATOM 619 C CA . GLN A 1 83 ? 2.787 -7.981 -12.963 1.00 94.31 83 GLN A CA 1
ATOM 620 C C . GLN A 1 83 ? 4.060 -7.706 -12.162 1.00 94.31 83 GLN A C 1
ATOM 622 O O . GLN A 1 83 ? 5.085 -7.287 -12.701 1.00 94.31 83 GLN A O 1
ATOM 627 N N . THR A 1 84 ? 4.036 -8.027 -10.876 1.00 94.25 84 THR A N 1
ATOM 628 C CA . THR A 1 84 ? 5.212 -7.971 -10.010 1.00 94.25 84 THR A CA 1
ATOM 629 C C . THR A 1 84 ? 5.243 -9.167 -9.062 1.00 94.25 84 THR A C 1
ATOM 631 O O . THR A 1 84 ? 4.204 -9.720 -8.700 1.00 94.25 84 THR A O 1
ATOM 634 N N . THR A 1 85 ? 6.444 -9.600 -8.692 1.00 97.69 85 THR A N 1
ATOM 635 C CA . THR A 1 85 ? 6.647 -10.531 -7.579 1.00 97.69 85 THR A CA 1
ATOM 636 C C . THR A 1 85 ? 7.232 -9.724 -6.437 1.00 97.69 85 THR A C 1
ATOM 638 O O . THR A 1 85 ? 8.238 -9.046 -6.643 1.00 97.69 85 THR A O 1
ATOM 641 N N . LEU A 1 86 ? 6.585 -9.768 -5.279 1.00 97.75 86 LEU A N 1
ATOM 642 C CA . LEU A 1 86 ? 6.918 -8.955 -4.117 1.00 97.75 86 LEU A CA 1
ATOM 643 C C . LEU A 1 86 ? 7.329 -9.847 -2.958 1.00 97.75 86 LEU A C 1
ATOM 645 O O . LEU A 1 86 ? 6.672 -10.853 -2.712 1.00 97.75 86 LEU A O 1
ATOM 649 N N . ASP A 1 87 ? 8.361 -9.436 -2.242 1.00 98.19 87 ASP A N 1
ATOM 650 C CA . ASP A 1 87 ? 8.612 -9.858 -0.872 1.00 98.19 87 ASP A CA 1
ATOM 651 C C . ASP A 1 87 ? 7.918 -8.853 0.051 1.00 98.19 87 ASP A C 1
ATOM 653 O O . ASP A 1 87 ? 8.123 -7.642 -0.074 1.00 98.19 87 ASP A O 1
ATOM 657 N N . VAL A 1 88 ? 7.032 -9.352 0.909 1.00 98.19 88 VAL A N 1
ATOM 658 C CA . VAL A 1 88 ? 6.254 -8.565 1.866 1.00 98.19 88 VAL A CA 1
ATOM 659 C C . VAL A 1 88 ? 6.733 -8.870 3.271 1.00 98.19 88 VAL A C 1
ATOM 661 O O . VAL A 1 88 ? 6.949 -10.036 3.597 1.00 98.19 88 VAL A O 1
ATOM 664 N N . ARG A 1 89 ? 6.883 -7.833 4.099 1.00 98.06 89 ARG A N 1
ATOM 665 C CA . ARG A 1 89 ? 7.298 -7.972 5.495 1.00 98.06 89 ARG A CA 1
ATOM 666 C C . ARG A 1 89 ? 6.451 -7.107 6.417 1.00 98.06 89 ARG A C 1
ATOM 668 O O . ARG A 1 89 ? 6.216 -5.932 6.144 1.00 98.06 89 ARG A O 1
ATOM 675 N N . GLU A 1 90 ? 6.032 -7.694 7.526 1.00 98.06 90 GLU A N 1
ATOM 676 C CA . GLU A 1 90 ? 5.172 -7.092 8.536 1.00 98.06 90 GLU A CA 1
ATOM 677 C C . GLU A 1 90 ? 5.994 -6.585 9.730 1.00 98.06 90 GLU A C 1
ATOM 679 O O . GLU A 1 90 ? 6.870 -7.276 10.256 1.00 98.06 90 GLU A O 1
ATOM 684 N N . TYR A 1 91 ? 5.706 -5.359 10.171 1.00 96.88 91 TYR A N 1
ATOM 685 C CA . TYR A 1 91 ? 6.381 -4.679 11.274 1.00 96.88 91 TYR A CA 1
ATOM 686 C C . TYR A 1 91 ? 5.356 -4.112 12.261 1.00 96.88 91 TYR A C 1
ATOM 688 O O . TYR A 1 91 ? 4.831 -3.010 12.091 1.00 96.88 91 TYR A O 1
ATOM 696 N N . LEU A 1 92 ? 5.115 -4.843 13.351 1.00 95.94 92 LEU A N 1
ATOM 697 C CA . LEU A 1 92 ? 4.136 -4.467 14.383 1.00 95.94 92 LEU A CA 1
ATOM 698 C C . LEU A 1 92 ? 4.533 -3.238 15.220 1.00 95.94 92 LEU A C 1
ATOM 700 O O . LEU A 1 92 ? 3.682 -2.659 15.892 1.00 95.94 92 LEU A O 1
ATOM 704 N N . SER A 1 93 ? 5.804 -2.836 15.171 1.00 94.19 93 SER A N 1
ATOM 705 C CA . SER A 1 93 ? 6.347 -1.671 15.891 1.00 94.19 93 SER A CA 1
ATOM 706 C C . SER A 1 93 ? 6.881 -0.588 14.946 1.00 94.19 93 SER A C 1
ATOM 708 O O . SER A 1 93 ? 7.689 0.244 15.360 1.00 94.19 93 SER A O 1
ATOM 710 N N . GLY A 1 94 ? 6.449 -0.620 13.684 1.00 92.00 94 GLY A N 1
ATOM 711 C CA . GLY A 1 94 ? 6.936 0.263 12.631 1.00 92.00 94 GLY A CA 1
ATOM 712 C C . GLY A 1 94 ? 8.274 -0.187 12.043 1.00 92.00 94 GLY A C 1
ATOM 713 O O . GLY A 1 94 ? 9.006 -1.005 12.611 1.00 92.00 94 GLY A O 1
ATOM 714 N N . LEU A 1 95 ? 8.571 0.337 10.861 1.00 92.00 95 LEU A N 1
ATOM 715 C CA . LEU A 1 95 ? 9.786 0.056 10.117 1.00 92.00 95 LEU A CA 1
ATOM 716 C C . LEU A 1 95 ? 11.016 0.617 10.861 1.00 92.00 95 LEU A C 1
ATOM 718 O O . LEU A 1 95 ? 10.966 1.734 11.385 1.00 92.00 95 LEU A O 1
ATOM 722 N N . PRO A 1 96 ? 12.154 -0.103 10.909 1.00 91.88 96 PRO A N 1
ATOM 723 C CA . PRO A 1 96 ? 13.375 0.433 11.493 1.00 91.88 96 PRO A CA 1
ATOM 724 C C . PRO A 1 96 ? 13.829 1.717 10.790 1.00 91.88 96 PRO A C 1
ATOM 726 O O . PRO A 1 96 ? 13.884 1.774 9.565 1.00 91.88 96 PRO A O 1
ATOM 729 N N . ALA A 1 97 ? 14.258 2.719 11.561 1.00 87.69 97 ALA A N 1
ATOM 730 C CA . ALA A 1 97 ? 14.610 4.042 11.031 1.00 87.69 97 ALA A CA 1
ATOM 731 C C . ALA A 1 97 ? 15.683 4.023 9.922 1.00 87.69 97 ALA A C 1
ATOM 733 O O . ALA A 1 97 ? 15.650 4.855 9.026 1.00 87.69 97 ALA A O 1
ATOM 734 N N . HIS A 1 98 ? 16.620 3.070 9.952 1.00 89.06 98 HIS A N 1
ATOM 735 C CA . HIS A 1 98 ? 17.660 2.938 8.921 1.00 89.06 98 HIS A CA 1
ATOM 736 C C . HIS A 1 98 ? 17.139 2.388 7.582 1.00 89.06 98 HIS A C 1
ATOM 738 O O . HIS A 1 98 ? 17.841 2.469 6.579 1.00 89.06 98 HIS A O 1
ATOM 744 N N . MET A 1 99 ? 15.933 1.818 7.576 1.00 91.69 99 MET A N 1
ATOM 745 C CA . MET A 1 99 ? 15.225 1.368 6.379 1.00 91.69 99 MET A CA 1
ATOM 746 C C . MET A 1 99 ? 14.241 2.431 5.874 1.00 91.69 99 MET A C 1
ATOM 748 O O . MET A 1 99 ? 13.593 2.210 4.858 1.00 91.69 99 MET A O 1
ATOM 752 N N . GLU A 1 100 ? 14.098 3.575 6.551 1.00 87.69 100 GLU A N 1
ATOM 753 C CA . GLU A 1 100 ? 13.270 4.690 6.091 1.00 87.69 100 GLU A CA 1
ATOM 754 C C . GLU A 1 100 ? 14.110 5.703 5.306 1.00 87.69 100 GLU A C 1
ATOM 756 O O . GLU A 1 100 ? 15.168 6.149 5.747 1.00 87.69 100 GLU A O 1
ATOM 761 N N . ALA A 1 101 ? 13.613 6.122 4.146 1.00 83.31 101 ALA A N 1
ATOM 762 C CA . ALA A 1 101 ? 14.206 7.205 3.380 1.00 83.31 101 ALA A CA 1
ATOM 763 C C . ALA A 1 101 ? 13.944 8.566 4.050 1.00 83.31 101 ALA A C 1
ATOM 765 O O . ALA A 1 101 ? 12.811 8.899 4.406 1.00 83.31 101 ALA A O 1
ATOM 766 N N . ASP A 1 102 ? 14.986 9.392 4.146 1.00 70.69 102 ASP A N 1
ATOM 767 C CA . ASP A 1 102 ? 14.948 10.682 4.841 1.00 70.69 102 ASP A CA 1
ATOM 768 C C . ASP A 1 102 ? 14.770 11.898 3.911 1.00 70.69 102 ASP A C 1
ATOM 770 O O . ASP A 1 102 ? 15.360 12.962 4.087 1.00 70.69 102 ASP A O 1
ATOM 774 N N . TYR A 1 103 ? 13.939 11.776 2.879 1.00 62.22 103 TYR A N 1
ATOM 775 C CA . TYR A 1 103 ? 13.731 12.866 1.911 1.00 62.22 103 TYR A CA 1
ATOM 776 C C . TYR A 1 103 ? 13.055 14.119 2.494 1.00 62.22 103 TYR A C 1
ATOM 778 O O . TYR A 1 103 ? 12.935 15.122 1.792 1.00 62.22 103 TYR A O 1
ATOM 786 N N . LEU A 1 104 ? 12.610 14.086 3.757 1.00 52.56 104 LEU A N 1
ATOM 787 C CA . LEU A 1 104 ? 12.014 15.234 4.445 1.00 52.56 104 LEU A CA 1
ATOM 788 C C . LEU A 1 104 ? 12.947 15.909 5.454 1.00 52.56 104 LEU A C 1
ATOM 790 O O . LEU A 1 104 ? 12.858 17.133 5.571 1.00 52.56 104 LEU A O 1
ATOM 794 N N . ALA A 1 105 ? 13.825 15.197 6.179 1.00 49.91 105 ALA A N 1
ATOM 795 C CA . ALA A 1 105 ? 14.641 15.876 7.190 1.00 49.91 105 ALA A CA 1
ATOM 796 C C . ALA A 1 105 ? 15.837 16.610 6.577 1.00 49.91 105 ALA A C 1
ATOM 798 O O . ALA A 1 105 ? 16.162 17.705 7.039 1.00 49.91 105 ALA A O 1
ATOM 799 N N . THR A 1 106 ? 16.424 16.112 5.484 1.00 45.47 106 THR A N 1
ATOM 800 C CA . THR A 1 106 ? 17.567 16.788 4.843 1.00 45.47 106 THR A CA 1
ATOM 801 C C . THR A 1 106 ? 17.196 18.101 4.148 1.00 45.47 106 THR A C 1
ATOM 803 O O . THR A 1 106 ? 18.051 18.963 4.000 1.00 45.47 106 THR A O 1
ATOM 806 N N . GLY A 1 107 ? 15.934 18.291 3.741 1.00 41.94 107 GLY A N 1
ATOM 807 C CA . GLY A 1 107 ? 15.467 19.538 3.111 1.00 41.94 107 GLY A CA 1
ATOM 808 C C . GLY A 1 107 ? 14.818 20.544 4.069 1.00 41.94 107 GLY A C 1
ATOM 809 O O . GLY A 1 107 ? 14.672 21.711 3.718 1.00 41.94 107 GLY A O 1
ATOM 810 N N . GLY A 1 108 ? 14.396 20.104 5.262 1.00 40.91 108 GLY A N 1
ATOM 811 C CA . GLY A 1 108 ? 13.710 20.945 6.251 1.00 40.91 108 GLY A CA 1
ATOM 812 C C . GLY A 1 108 ? 14.608 21.464 7.376 1.00 40.91 108 GLY A C 1
ATOM 813 O O . GLY A 1 108 ? 14.346 22.540 7.913 1.00 40.91 108 GLY A O 1
ATOM 814 N N . ALA A 1 109 ? 15.676 20.739 7.727 1.00 40.97 109 ALA A N 1
ATOM 815 C CA . ALA A 1 109 ? 16.532 21.095 8.860 1.00 40.97 109 ALA A CA 1
ATOM 816 C C . ALA A 1 109 ? 17.375 22.362 8.619 1.00 40.97 109 ALA A C 1
ATOM 818 O O . ALA A 1 109 ? 17.607 23.119 9.557 1.00 40.97 109 ALA A O 1
ATOM 819 N N . GLU A 1 110 ? 17.764 22.654 7.374 1.00 41.19 110 GLU A N 1
ATOM 820 C CA . GLU A 1 110 ? 18.503 23.886 7.052 1.00 41.19 110 GLU A CA 1
ATOM 821 C C . GLU A 1 110 ? 17.593 25.126 6.956 1.00 41.19 110 GLU A C 1
ATOM 823 O O . GLU A 1 110 ? 18.072 26.249 7.065 1.00 41.19 110 GLU A O 1
ATOM 828 N N . SER A 1 111 ? 16.272 24.950 6.806 1.00 40.56 111 SER A N 1
ATOM 829 C CA . SER A 1 111 ? 15.303 26.056 6.664 1.00 40.56 111 SER A CA 1
ATOM 830 C C . SER A 1 111 ? 14.489 26.352 7.932 1.00 40.56 111 SER A C 1
ATOM 832 O O . SER A 1 111 ? 13.819 27.379 8.005 1.00 40.56 111 SER A O 1
ATOM 834 N N . ALA A 1 112 ? 14.519 25.474 8.939 1.00 41.69 112 ALA A N 1
ATOM 835 C CA . ALA A 1 112 ? 13.746 25.650 10.173 1.00 41.69 112 ALA A CA 1
ATOM 836 C C . ALA A 1 112 ? 14.355 26.672 11.155 1.00 41.69 112 ALA A C 1
ATOM 838 O O . ALA A 1 112 ? 13.678 27.078 12.098 1.00 41.69 112 ALA A O 1
ATOM 839 N N . ASN A 1 113 ? 15.601 27.113 10.936 1.00 38.50 113 ASN A N 1
ATOM 840 C CA . ASN A 1 113 ? 16.282 28.070 11.817 1.00 38.50 113 ASN A CA 1
ATOM 841 C C . ASN A 1 113 ? 16.006 29.554 11.502 1.00 38.50 113 ASN A C 1
ATOM 843 O O . ASN A 1 113 ? 16.499 30.418 12.222 1.00 38.50 113 ASN A O 1
ATOM 847 N N . GLU A 1 114 ? 15.174 29.875 10.506 1.00 40.72 114 GLU A N 1
ATOM 848 C CA . GLU A 1 114 ? 14.708 31.246 10.247 1.00 40.72 114 GLU A CA 1
ATOM 849 C C . GLU A 1 114 ? 13.183 31.340 10.415 1.00 40.72 114 GLU A C 1
ATOM 851 O O . GLU A 1 114 ? 12.406 31.431 9.464 1.00 40.72 114 GLU A O 1
ATOM 856 N N . VAL A 1 115 ? 12.719 31.293 11.668 1.00 42.44 115 VAL A N 1
ATOM 857 C CA . VAL A 1 115 ? 11.300 31.494 11.991 1.00 42.44 115 VAL A CA 1
ATOM 858 C C . VAL A 1 115 ? 10.955 32.982 11.921 1.00 42.44 115 VAL A C 1
ATOM 860 O O . VAL A 1 115 ? 11.102 33.737 12.878 1.00 42.44 115 VAL A O 1
ATOM 863 N N . GLY A 1 116 ? 10.421 33.362 10.764 1.00 42.47 116 GLY A N 1
ATOM 864 C CA . GLY A 1 116 ? 9.576 34.531 10.524 1.00 42.47 116 GLY A CA 1
ATOM 865 C C . GLY A 1 116 ? 8.531 34.167 9.465 1.00 42.47 116 GLY A C 1
ATOM 866 O O . GLY A 1 116 ? 8.578 34.656 8.342 1.00 42.47 116 GLY A O 1
ATOM 867 N N . GLY A 1 117 ? 7.660 33.200 9.777 1.00 46.56 117 GLY A N 1
ATOM 868 C CA . GLY A 1 117 ? 6.849 32.470 8.796 1.00 46.56 117 GLY A CA 1
ATOM 869 C C . GLY A 1 117 ? 5.764 33.299 8.103 1.00 46.56 117 GLY A C 1
ATOM 870 O O . GLY A 1 117 ? 4.666 33.467 8.630 1.00 46.56 117 GLY A O 1
ATOM 871 N N . SER A 1 118 ? 6.036 33.733 6.872 1.00 49.56 118 SER A N 1
ATOM 872 C CA . SER A 1 118 ? 5.007 34.073 5.888 1.00 49.56 118 SER A CA 1
ATOM 873 C C . SER A 1 118 ? 4.531 32.800 5.164 1.00 49.56 118 SER A C 1
ATOM 875 O O . SER A 1 118 ? 5.301 31.862 4.955 1.00 49.56 118 SER A O 1
ATOM 877 N N . SER A 1 119 ? 3.261 32.756 4.730 1.00 52.00 119 SER A N 1
ATOM 878 C CA . SER A 1 119 ? 2.687 31.632 3.952 1.00 52.00 119 SER A CA 1
ATOM 879 C C . SER A 1 119 ? 3.458 31.334 2.653 1.00 52.00 119 SER A C 1
ATOM 881 O O . SER A 1 119 ? 3.347 30.247 2.086 1.00 52.00 119 SER A O 1
ATOM 883 N N . GLU A 1 120 ? 4.244 32.298 2.181 1.00 48.00 120 GLU A N 1
ATOM 884 C CA . GLU A 1 120 ? 5.087 32.207 0.994 1.00 48.00 120 GLU A CA 1
ATOM 885 C C . GLU A 1 120 ? 6.411 31.478 1.289 1.00 48.00 120 GLU A C 1
ATOM 887 O O . GLU A 1 120 ? 6.811 30.612 0.512 1.00 48.00 120 GLU A O 1
ATOM 892 N N . GLY A 1 121 ? 7.018 31.700 2.464 1.00 46.34 121 GLY A N 1
ATOM 893 C CA . GLY A 1 121 ? 8.240 31.007 2.898 1.00 46.34 121 GLY A CA 1
ATOM 894 C C . GLY A 1 121 ? 8.062 29.491 3.055 1.00 46.34 121 GLY A C 1
ATOM 895 O O . GLY A 1 121 ? 8.887 28.710 2.581 1.00 46.34 121 GLY A O 1
ATOM 896 N N . THR A 1 122 ? 6.932 29.049 3.619 1.00 52.56 122 THR A N 1
ATOM 897 C CA . THR A 1 122 ? 6.607 27.615 3.758 1.00 52.56 122 THR A CA 1
ATOM 898 C C . THR A 1 122 ? 6.407 26.927 2.401 1.00 52.56 122 THR A C 1
ATOM 900 O O . THR A 1 122 ? 6.804 25.774 2.216 1.00 52.56 122 THR A O 1
ATOM 903 N N . ARG A 1 123 ? 5.822 27.626 1.417 1.00 52.47 123 ARG A N 1
ATOM 904 C CA . ARG A 1 123 ? 5.632 27.084 0.062 1.00 52.47 123 ARG A CA 1
ATOM 905 C C . ARG A 1 123 ? 6.964 26.924 -0.663 1.00 52.47 123 ARG A C 1
ATOM 907 O O . ARG A 1 123 ? 7.181 25.874 -1.263 1.00 52.47 123 ARG A O 1
ATOM 914 N N . THR A 1 124 ? 7.862 27.899 -0.566 1.00 51.25 124 THR A N 1
ATOM 915 C CA . THR A 1 124 ? 9.182 27.853 -1.215 1.00 51.25 124 THR A CA 1
ATOM 916 C C . THR A 1 124 ? 10.048 26.714 -0.674 1.00 51.25 124 THR A C 1
ATOM 918 O O . THR A 1 124 ? 10.578 25.934 -1.466 1.00 51.25 124 THR A O 1
ATOM 921 N N . ALA A 1 125 ? 10.090 26.520 0.650 1.00 56.00 125 ALA A N 1
ATOM 922 C CA . ALA A 1 125 ? 10.782 25.383 1.269 1.00 56.00 125 ALA A CA 1
ATOM 923 C C . ALA A 1 125 ? 10.217 24.030 0.787 1.00 56.00 125 ALA A C 1
ATOM 925 O O . ALA A 1 125 ? 10.967 23.113 0.452 1.00 56.00 125 ALA A O 1
ATOM 926 N N . SER A 1 126 ? 8.889 23.925 0.641 1.00 65.12 126 SER A N 1
ATOM 927 C CA . SER A 1 126 ? 8.246 22.713 0.115 1.00 65.12 126 SER A CA 1
ATOM 928 C C . SER A 1 126 ? 8.555 22.439 -1.363 1.00 65.12 126 SER A C 1
ATOM 930 O O . SER A 1 126 ? 8.526 21.291 -1.789 1.00 65.12 126 SER A O 1
ATOM 932 N N . VAL A 1 127 ? 8.811 23.462 -2.186 1.00 67.94 127 VAL A N 1
ATOM 933 C CA . VAL A 1 127 ? 9.199 23.285 -3.599 1.00 67.94 127 VAL A CA 1
ATOM 934 C C . VAL A 1 127 ? 10.655 22.834 -3.690 1.00 67.94 127 VAL A C 1
ATOM 936 O O . VAL A 1 127 ? 10.947 21.886 -4.416 1.00 67.94 127 VAL A O 1
ATOM 939 N N . ALA A 1 128 ? 11.548 23.460 -2.922 1.00 69.06 128 ALA A N 1
ATOM 940 C CA . ALA A 1 128 ? 12.967 23.117 -2.895 1.00 69.06 128 ALA A CA 1
ATOM 941 C C . ALA A 1 128 ? 13.205 21.683 -2.394 1.00 69.06 128 ALA A C 1
ATOM 943 O O . ALA A 1 128 ? 13.925 20.924 -3.041 1.00 69.06 128 ALA A O 1
ATOM 944 N N . ALA A 1 129 ? 12.525 21.271 -1.318 1.00 69.19 129 ALA A N 1
ATOM 945 C CA . ALA A 1 129 ? 12.593 19.898 -0.816 1.00 69.19 129 ALA A CA 1
ATOM 946 C C . ALA A 1 129 ? 12.137 18.869 -1.868 1.00 69.19 129 ALA A C 1
ATOM 948 O O . ALA A 1 129 ? 12.747 17.812 -2.010 1.00 69.19 129 ALA A O 1
ATOM 949 N N . ARG A 1 130 ? 11.109 19.199 -2.664 1.00 71.81 130 ARG A N 1
ATOM 950 C CA . ARG A 1 130 ? 10.625 18.339 -3.758 1.00 71.81 130 ARG A CA 1
ATOM 951 C C . ARG A 1 130 ? 11.601 18.260 -4.922 1.00 71.81 130 ARG A C 1
ATOM 953 O O . ARG A 1 130 ? 11.854 17.172 -5.432 1.00 71.81 130 ARG A O 1
ATOM 960 N N . ALA A 1 131 ? 12.168 19.395 -5.324 1.00 73.56 131 ALA A N 1
ATOM 961 C CA . ALA A 1 131 ? 13.194 19.431 -6.359 1.00 73.56 131 ALA A CA 1
ATOM 962 C C . ALA A 1 131 ? 14.411 18.593 -5.939 1.00 73.56 131 ALA A C 1
ATOM 964 O O . ALA A 1 131 ? 14.863 17.750 -6.708 1.00 73.56 131 ALA A O 1
ATOM 965 N N . PHE A 1 132 ? 14.870 18.735 -4.693 1.00 76.12 132 PHE A N 1
ATOM 966 C CA . PHE A 1 132 ? 15.941 17.908 -4.144 1.00 76.12 132 PHE A CA 1
ATOM 967 C C . PHE A 1 132 ? 15.562 16.419 -4.132 1.00 76.12 132 PHE A C 1
ATOM 969 O O . PHE A 1 132 ? 16.285 15.594 -4.692 1.00 76.12 132 PHE A O 1
ATOM 976 N N . GLY A 1 133 ? 14.385 16.081 -3.596 1.00 76.00 133 GLY A N 1
ATOM 977 C CA . GLY A 1 133 ? 13.861 14.714 -3.559 1.00 76.00 133 GLY A CA 1
ATOM 978 C C . GLY A 1 133 ? 13.811 14.044 -4.935 1.00 76.00 133 GLY A C 1
ATOM 979 O O . GLY A 1 133 ? 14.154 12.868 -5.058 1.00 76.00 133 GLY A O 1
ATOM 980 N N . SER A 1 134 ? 13.490 14.797 -5.992 1.00 80.00 134 SER A N 1
ATOM 981 C CA . SER A 1 134 ? 13.456 14.276 -7.366 1.00 80.00 134 SER A CA 1
ATOM 982 C C . SER A 1 134 ? 14.814 13.820 -7.907 1.00 80.00 134 SER A C 1
ATOM 984 O O . SER A 1 134 ? 14.868 13.003 -8.825 1.00 80.00 134 SER A O 1
ATOM 986 N N . THR A 1 135 ? 15.911 14.294 -7.311 1.00 82.44 135 THR A N 1
ATOM 987 C CA . THR A 1 135 ? 17.281 13.916 -7.690 1.00 82.44 135 THR A CA 1
ATOM 988 C C . THR A 1 135 ? 17.822 12.729 -6.891 1.00 82.44 135 THR A C 1
ATOM 990 O O . THR A 1 135 ? 18.788 12.097 -7.320 1.00 82.44 135 THR A O 1
ATOM 993 N N . LEU A 1 136 ? 17.196 12.386 -5.758 1.00 84.88 136 LEU A N 1
ATOM 994 C CA . LEU A 1 136 ? 17.634 11.276 -4.914 1.00 84.88 136 LEU A CA 1
ATOM 995 C C . LEU A 1 136 ? 17.409 9.927 -5.616 1.00 84.88 136 LEU A C 1
ATOM 997 O O . LEU A 1 136 ? 16.305 9.690 -6.125 1.00 84.88 136 LEU A O 1
ATOM 1001 N N . PRO A 1 137 ? 18.405 9.021 -5.628 1.00 88.38 137 PRO A N 1
ATOM 1002 C CA . PRO A 1 137 ? 18.280 7.718 -6.271 1.00 88.38 137 PRO A CA 1
ATOM 1003 C C . PRO A 1 137 ? 17.239 6.836 -5.576 1.00 88.38 137 PRO A C 1
ATOM 1005 O O . PRO A 1 137 ? 16.879 7.051 -4.419 1.00 88.38 137 PRO A O 1
ATOM 1008 N N . LEU A 1 138 ? 16.765 5.823 -6.300 1.00 90.62 138 LEU A N 1
ATOM 1009 C CA . LEU A 1 138 ? 15.986 4.735 -5.720 1.00 90.62 138 LEU A CA 1
ATOM 1010 C C . LEU A 1 138 ? 16.957 3.723 -5.111 1.00 90.62 138 LEU A C 1
ATOM 1012 O O . LEU A 1 138 ? 17.745 3.110 -5.837 1.00 90.62 138 LEU A O 1
ATOM 1016 N N . THR A 1 139 ? 16.905 3.557 -3.795 1.00 92.44 139 THR A N 1
ATOM 1017 C CA . THR A 1 139 ? 17.787 2.645 -3.062 1.00 92.44 139 THR A CA 1
ATOM 1018 C C . THR A 1 139 ? 16.954 1.501 -2.522 1.00 92.44 139 THR A C 1
ATOM 1020 O O . THR A 1 139 ? 16.006 1.720 -1.776 1.00 92.44 139 THR A O 1
ATOM 1023 N N . TRP A 1 140 ? 17.287 0.279 -2.925 1.00 94.12 140 TRP A N 1
ATOM 1024 C CA . TRP A 1 140 ? 16.659 -0.915 -2.367 1.00 94.12 140 TRP A CA 1
ATOM 1025 C C . TRP A 1 140 ? 16.879 -0.998 -0.861 1.00 94.12 140 TRP A C 1
ATOM 1027 O O . TRP A 1 140 ? 17.907 -0.538 -0.367 1.00 94.12 140 TRP A O 1
ATOM 1037 N N . ASP A 1 141 ? 15.920 -1.605 -0.163 1.00 94.38 141 ASP A N 1
ATOM 1038 C CA . ASP A 1 141 ? 15.951 -1.810 1.290 1.00 94.38 141 ASP A CA 1
ATOM 1039 C C . ASP A 1 141 ? 15.841 -0.494 2.100 1.00 94.38 141 ASP A C 1
ATOM 1041 O O . ASP A 1 141 ? 15.825 -0.510 3.330 1.00 94.38 141 ASP A O 1
ATOM 1045 N N . VAL A 1 142 ? 15.699 0.643 1.404 1.00 93.38 142 VAL A N 1
ATOM 1046 C CA . VAL A 1 142 ? 15.426 1.971 1.958 1.00 93.38 142 VAL A CA 1
ATOM 1047 C C . VAL A 1 142 ? 14.097 2.453 1.389 1.00 93.38 142 VAL A C 1
ATOM 1049 O O . VAL A 1 142 ? 13.995 2.936 0.261 1.00 93.38 142 VAL A O 1
ATOM 1052 N N . PHE A 1 143 ? 13.054 2.282 2.183 1.00 92.44 143 PHE A N 1
ATOM 1053 C CA . PHE A 1 143 ? 11.675 2.463 1.790 1.00 92.44 143 PHE A CA 1
ATOM 1054 C C . PHE A 1 143 ? 11.219 3.916 1.877 1.00 92.44 143 PHE A C 1
ATOM 1056 O O . PHE A 1 143 ? 11.664 4.668 2.750 1.00 92.44 143 PHE A O 1
ATOM 1063 N N . PRO A 1 144 ? 10.259 4.323 1.032 1.00 87.56 144 PRO A N 1
ATOM 1064 C CA . PRO A 1 144 ? 9.710 5.655 1.122 1.00 87.56 144 PRO A CA 1
ATOM 1065 C C . PRO A 1 144 ? 8.919 5.841 2.427 1.00 87.56 144 PRO A C 1
ATOM 1067 O O . PRO A 1 144 ? 7.893 5.204 2.647 1.00 87.56 144 PRO A O 1
ATOM 1070 N N . ARG A 1 145 ? 9.385 6.753 3.282 1.00 75.88 145 ARG A N 1
ATOM 1071 C CA . ARG A 1 145 ? 8.687 7.261 4.467 1.00 75.88 145 ARG A CA 1
ATOM 1072 C C . ARG A 1 145 ? 7.369 8.021 4.176 1.00 75.88 145 ARG A C 1
ATOM 1074 O O . ARG A 1 145 ? 7.383 9.131 3.628 1.00 75.88 145 ARG A O 1
ATOM 1081 N N . PRO A 1 146 ? 6.209 7.525 4.618 1.00 68.81 146 PRO A N 1
ATOM 1082 C CA . PRO A 1 146 ? 4.958 8.263 4.483 1.00 68.81 146 PRO A CA 1
ATOM 1083 C C . PRO A 1 146 ? 4.999 9.633 5.158 1.00 68.81 146 PRO A C 1
ATOM 1085 O O . PRO A 1 146 ? 5.779 9.865 6.077 1.00 68.81 146 PRO A O 1
ATOM 1088 N N . TYR A 1 147 ? 4.142 10.557 4.723 1.00 66.12 147 TYR A N 1
ATOM 1089 C CA . TYR A 1 147 ? 4.000 11.846 5.399 1.00 66.12 147 TYR A CA 1
ATOM 1090 C C . TYR A 1 147 ? 3.493 11.631 6.820 1.00 66.12 147 TYR A C 1
ATOM 1092 O O . TYR A 1 147 ? 2.310 11.372 7.039 1.00 66.12 147 TYR A O 1
ATOM 1100 N N . VAL A 1 148 ? 4.398 11.739 7.786 1.00 57.72 148 VAL A N 1
ATOM 1101 C CA . VAL A 1 148 ? 4.077 11.583 9.197 1.00 57.72 148 VAL A CA 1
ATOM 1102 C C . VAL A 1 148 ? 3.681 12.946 9.760 1.00 57.72 148 VAL A C 1
ATOM 1104 O O . VAL A 1 148 ? 4.499 13.860 9.815 1.00 57.72 148 VAL A O 1
ATOM 1107 N N . LEU A 1 149 ? 2.422 13.087 10.184 1.00 52.88 149 LEU A N 1
ATOM 1108 C CA . LEU A 1 149 ? 1.971 14.263 10.941 1.00 52.88 149 LEU A CA 1
ATOM 1109 C C . LEU A 1 149 ? 2.272 14.145 12.447 1.00 52.88 149 LEU A C 1
ATOM 1111 O O . LEU A 1 149 ? 2.118 15.128 13.164 1.00 52.88 149 LEU A O 1
ATOM 1115 N N . SER A 1 150 ? 2.668 12.965 12.948 1.00 62.69 150 SER A N 1
ATOM 1116 C CA . SER A 1 150 ? 2.864 12.728 14.386 1.00 62.69 150 SER A CA 1
ATOM 1117 C C . SER A 1 150 ? 3.832 11.580 14.705 1.00 62.69 150 SER A C 1
ATOM 1119 O O . SER A 1 150 ? 3.880 10.581 13.994 1.00 62.69 150 SER A O 1
ATOM 1121 N N . SER A 1 151 ? 4.537 11.649 15.833 1.00 77.38 151 SER A N 1
ATOM 1122 C CA . SER A 1 151 ? 5.363 10.550 16.362 1.00 77.38 151 SER A CA 1
ATOM 1123 C C . SER A 1 151 ? 4.544 9.422 17.014 1.00 77.38 151 SER A C 1
ATOM 1125 O O . SER A 1 151 ? 5.057 8.718 17.883 1.00 77.38 151 SER A O 1
ATOM 1127 N N . LEU A 1 152 ? 3.258 9.286 16.670 1.00 88.12 152 LEU A N 1
ATOM 1128 C CA . LEU A 1 152 ? 2.398 8.256 17.242 1.00 88.12 152 LEU A CA 1
ATOM 1129 C C . LEU A 1 152 ? 2.852 6.853 16.798 1.00 88.12 152 LEU A C 1
ATOM 1131 O O . LEU A 1 152 ? 3.341 6.699 15.666 1.00 88.12 152 LEU A O 1
ATOM 1135 N N . PRO A 1 153 ? 2.652 5.830 17.654 1.00 90.69 153 PRO A N 1
ATOM 1136 C CA . PRO A 1 153 ? 2.884 4.439 17.288 1.00 90.69 153 PRO A CA 1
ATOM 1137 C C . PRO A 1 153 ? 2.160 4.066 15.994 1.00 90.69 153 PRO A C 1
ATOM 1139 O O . PRO A 1 153 ? 1.046 4.524 15.726 1.00 90.69 153 PRO A O 1
ATOM 1142 N N . HIS A 1 154 ? 2.811 3.240 15.187 1.00 93.75 154 HIS A N 1
ATOM 1143 C CA . HIS A 1 154 ? 2.285 2.771 13.914 1.00 93.75 154 HIS A CA 1
ATOM 1144 C C . HIS A 1 154 ? 2.804 1.366 13.615 1.00 93.75 154 HIS A C 1
ATOM 1146 O O . HIS A 1 154 ? 3.828 0.949 14.157 1.00 93.75 154 HIS A O 1
ATOM 1152 N N . ARG A 1 155 ? 2.089 0.658 12.742 1.00 96.31 155 ARG A N 1
ATOM 1153 C CA . ARG A 1 155 ? 2.535 -0.599 12.137 1.00 96.31 155 ARG A CA 1
ATOM 1154 C C . ARG A 1 155 ? 2.803 -0.384 10.661 1.00 96.31 155 ARG A C 1
ATOM 1156 O O . ARG A 1 155 ? 2.110 0.419 10.034 1.00 96.31 155 ARG A O 1
ATOM 1163 N N . ASP A 1 156 ? 3.753 -1.132 10.120 1.00 96.56 156 ASP A N 1
ATOM 1164 C CA . ASP A 1 156 ? 4.110 -1.055 8.710 1.00 96.56 156 ASP A CA 1
ATOM 1165 C C . ASP A 1 156 ? 4.058 -2.427 8.036 1.00 96.56 156 ASP A C 1
ATOM 1167 O O . ASP A 1 156 ? 4.407 -3.442 8.634 1.00 96.56 156 ASP A O 1
ATOM 1171 N N . VAL A 1 157 ? 3.660 -2.439 6.766 1.00 97.69 157 VAL A N 1
ATOM 1172 C CA . VAL A 1 157 ? 3.815 -3.579 5.859 1.00 97.69 157 VAL A CA 1
ATOM 1173 C C . VAL A 1 157 ? 4.630 -3.102 4.669 1.00 97.69 157 VAL A C 1
ATOM 1175 O O . VAL A 1 157 ? 4.187 -2.235 3.907 1.00 97.69 157 VAL A O 1
ATOM 1178 N N . THR A 1 158 ? 5.836 -3.635 4.509 1.00 97.69 158 THR A N 1
ATOM 1179 C CA . THR A 1 158 ? 6.686 -3.318 3.364 1.00 97.69 158 THR A CA 1
ATOM 1180 C C . THR A 1 158 ? 6.413 -4.268 2.213 1.00 97.69 158 THR A C 1
ATOM 1182 O O . THR A 1 158 ? 6.030 -5.414 2.406 1.00 97.69 158 THR A O 1
ATOM 1185 N N . MET A 1 159 ? 6.612 -3.783 0.994 1.00 97.31 159 MET A N 1
ATOM 1186 C CA . MET A 1 159 ? 6.546 -4.560 -0.237 1.00 97.31 159 MET A CA 1
ATOM 1187 C C . MET A 1 159 ? 7.770 -4.222 -1.067 1.00 97.31 159 MET A C 1
ATOM 1189 O O . MET A 1 159 ? 7.972 -3.054 -1.391 1.00 97.31 159 MET A O 1
ATOM 1193 N N . GLN A 1 160 ? 8.548 -5.216 -1.471 1.00 97.44 160 GLN A N 1
ATOM 1194 C CA . GLN A 1 160 ? 9.742 -5.017 -2.283 1.00 97.44 160 GLN A CA 1
ATOM 1195 C C . GLN A 1 160 ? 9.738 -5.958 -3.480 1.00 97.44 160 GLN A C 1
ATOM 1197 O O . GLN A 1 160 ? 9.581 -7.165 -3.349 1.00 97.44 160 GLN A O 1
ATOM 1202 N N . GLY A 1 161 ? 9.898 -5.404 -4.678 1.00 97.12 161 GLY A N 1
ATOM 1203 C CA . GLY A 1 161 ? 9.963 -6.184 -5.904 1.00 97.12 161 GLY A CA 1
ATOM 1204 C C . GLY A 1 161 ? 11.193 -7.086 -5.948 1.00 97.12 161 GLY A C 1
ATOM 1205 O O . GLY A 1 161 ? 12.313 -6.641 -5.693 1.00 97.12 161 GLY A O 1
ATOM 1206 N N . VAL A 1 162 ? 11.005 -8.336 -6.367 1.00 96.19 162 VAL A N 1
ATOM 1207 C CA . VAL A 1 162 ? 12.118 -9.252 -6.626 1.00 96.19 162 VAL A CA 1
ATOM 1208 C C . VAL A 1 162 ? 12.907 -8.749 -7.835 1.00 96.19 162 VAL A C 1
ATOM 1210 O O . VAL A 1 162 ? 12.392 -8.624 -8.953 1.00 96.19 162 VAL A O 1
ATOM 1213 N N . ARG A 1 163 ? 14.191 -8.455 -7.618 1.00 93.62 163 ARG A N 1
ATOM 1214 C CA . ARG A 1 163 ? 15.076 -7.903 -8.651 1.00 93.62 163 ARG A CA 1
ATOM 1215 C C . ARG A 1 163 ? 15.120 -8.826 -9.872 1.00 93.62 163 ARG A C 1
ATOM 1217 O O . ARG A 1 163 ? 15.233 -10.040 -9.753 1.00 93.62 163 ARG A O 1
ATOM 1224 N N . GLY A 1 164 ? 15.041 -8.239 -11.065 1.00 91.00 164 GLY A N 1
ATOM 1225 C CA . GLY A 1 164 ? 15.055 -9.002 -12.323 1.00 91.00 164 GLY A CA 1
ATOM 1226 C C . GLY A 1 164 ? 13.725 -9.669 -12.711 1.00 91.00 164 GLY A C 1
ATOM 1227 O O . GLY A 1 164 ? 13.620 -10.151 -13.833 1.00 91.00 164 GLY A O 1
ATOM 1228 N N . VAL A 1 165 ? 12.696 -9.648 -11.853 1.00 91.88 165 VAL A N 1
ATOM 1229 C CA . VAL A 1 165 ? 11.406 -10.331 -12.084 1.00 91.88 165 VAL A CA 1
ATOM 1230 C C .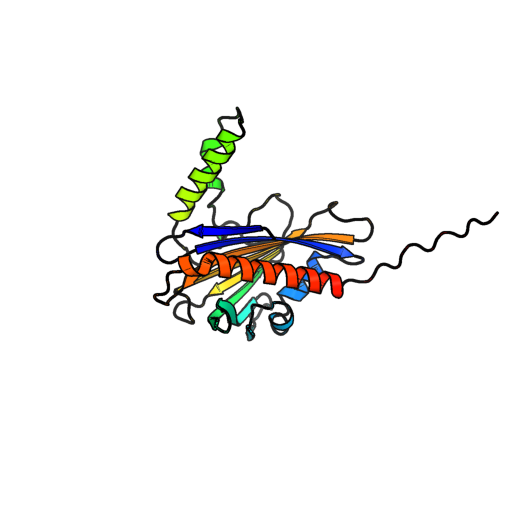 VAL A 1 165 ? 10.269 -9.321 -12.282 1.00 91.88 165 VAL A C 1
ATOM 1232 O O . VAL A 1 165 ? 10.311 -8.222 -11.733 1.00 91.88 165 VAL A O 1
ATOM 1235 N N . GLY A 1 166 ? 9.271 -9.648 -13.111 1.00 90.12 166 GLY A N 1
ATOM 1236 C CA . GLY A 1 166 ? 8.069 -8.824 -13.330 1.00 90.12 166 GLY A CA 1
ATOM 1237 C C . GLY A 1 166 ? 8.234 -7.668 -14.324 1.00 90.12 166 GLY A C 1
ATOM 1238 O O . GLY A 1 166 ? 9.137 -7.663 -15.158 1.00 90.12 166 GLY A O 1
ATOM 1239 N N . ASP A 1 167 ? 7.368 -6.665 -14.222 1.00 91.44 167 ASP A N 1
ATOM 1240 C CA . ASP A 1 167 ? 7.293 -5.540 -15.164 1.00 91.44 167 ASP A CA 1
ATOM 1241 C C . ASP A 1 167 ? 7.993 -4.271 -14.662 1.00 91.44 167 ASP A C 1
ATOM 1243 O O . ASP A 1 167 ? 8.025 -3.257 -15.360 1.00 91.44 167 ASP A O 1
ATOM 1247 N N . PHE A 1 168 ? 8.606 -4.311 -13.477 1.00 91.69 168 PHE A N 1
ATOM 1248 C CA . PHE A 1 168 ? 9.279 -3.167 -12.861 1.00 91.69 168 PHE A CA 1
ATOM 1249 C C . PHE A 1 168 ? 10.786 -3.408 -12.720 1.00 91.69 168 PHE A C 1
ATOM 1251 O O . PHE A 1 168 ? 11.234 -4.487 -12.336 1.00 91.69 168 PHE A O 1
ATOM 1258 N N . ARG A 1 169 ? 11.591 -2.387 -13.045 1.00 92.62 169 ARG A N 1
ATOM 1259 C CA . ARG A 1 169 ? 13.025 -2.348 -12.707 1.00 92.62 169 ARG A CA 1
ATOM 1260 C C . ARG A 1 169 ? 13.222 -2.103 -11.218 1.00 92.62 169 ARG A C 1
ATOM 1262 O O . ARG A 1 169 ? 14.160 -2.643 -10.647 1.00 92.62 169 ARG A O 1
ATOM 1269 N N . HIS A 1 170 ? 12.336 -1.298 -10.639 1.00 94.25 170 HIS A N 1
ATOM 1270 C CA . HIS A 1 170 ? 12.292 -0.965 -9.223 1.00 94.25 170 HIS A CA 1
ATOM 1271 C C . HIS A 1 170 ? 10.841 -0.920 -8.775 1.00 94.25 170 HIS A C 1
ATOM 1273 O O . HIS A 1 170 ? 10.012 -0.323 -9.463 1.00 94.25 170 HIS A O 1
ATOM 1279 N N . TYR A 1 171 ? 10.550 -1.544 -7.644 1.00 94.81 171 TYR A N 1
ATOM 1280 C CA . TYR A 1 171 ? 9.273 -1.421 -6.961 1.00 94.81 171 TYR A CA 1
ATOM 1281 C C . TYR A 1 171 ? 9.540 -1.593 -5.473 1.00 94.81 171 TYR A C 1
ATOM 1283 O O . TYR A 1 171 ? 10.031 -2.647 -5.072 1.00 94.81 171 TYR A O 1
ATOM 1291 N N . GLN A 1 172 ? 9.226 -0.590 -4.665 1.00 95.56 172 GLN A N 1
ATOM 1292 C CA . GLN A 1 172 ? 9.189 -0.746 -3.217 1.00 95.56 172 GLN A CA 1
ATOM 1293 C C . GLN A 1 172 ? 8.138 0.170 -2.617 1.00 95.56 172 GLN A C 1
ATOM 1295 O O . GLN A 1 172 ? 7.981 1.302 -3.066 1.00 95.56 172 GLN A O 1
ATOM 1300 N N . GLY A 1 173 ? 7.422 -0.293 -1.605 1.00 94.94 173 GLY A N 1
ATOM 1301 C CA . GLY A 1 173 ? 6.430 0.526 -0.937 1.00 94.94 173 GLY A CA 1
ATOM 1302 C C . GLY A 1 173 ? 6.168 0.103 0.493 1.00 94.94 173 GLY A C 1
ATOM 1303 O O . GLY A 1 173 ? 6.597 -0.963 0.926 1.00 94.94 173 GLY A O 1
ATOM 1304 N N . VAL A 1 174 ? 5.466 0.969 1.212 1.00 95.69 174 VAL A N 1
ATOM 1305 C CA . VAL A 1 174 ? 5.105 0.802 2.619 1.00 95.69 174 VAL A CA 1
ATOM 1306 C C . VAL A 1 174 ? 3.651 1.186 2.791 1.00 95.69 174 VAL A C 1
ATOM 1308 O O . VAL A 1 174 ? 3.266 2.317 2.476 1.00 95.69 174 VAL A O 1
ATOM 1311 N N . TRP A 1 175 ? 2.858 0.252 3.306 1.00 96.19 175 TRP A N 1
ATOM 1312 C CA . TRP A 1 175 ? 1.625 0.585 4.005 1.00 96.19 175 TRP A CA 1
ATOM 1313 C C . TRP A 1 175 ? 1.971 0.932 5.440 1.00 96.19 175 TRP A C 1
ATOM 1315 O O . TRP A 1 175 ? 2.632 0.145 6.105 1.00 96.19 175 TRP A O 1
ATOM 1325 N N . ARG A 1 176 ? 1.501 2.082 5.915 1.00 95.75 176 ARG A N 1
ATOM 1326 C CA . ARG A 1 176 ? 1.618 2.488 7.314 1.00 95.75 176 ARG A CA 1
ATOM 1327 C C . ARG A 1 176 ? 0.245 2.712 7.907 1.00 95.75 176 ARG A C 1
ATOM 1329 O O . ARG A 1 176 ? -0.527 3.516 7.377 1.00 95.75 176 ARG A O 1
ATOM 1336 N N . LEU A 1 177 ? -0.017 2.035 9.017 1.00 96.31 177 LEU A N 1
ATOM 1337 C CA . LEU A 1 177 ? -1.236 2.133 9.803 1.00 96.31 177 LEU A CA 1
ATOM 1338 C C . LEU A 1 177 ? -0.907 2.868 11.100 1.00 96.31 177 LEU A C 1
ATOM 1340 O O . LEU A 1 177 ? -0.177 2.351 11.945 1.00 96.31 177 LEU A O 1
ATOM 1344 N N . GLN A 1 178 ? -1.432 4.079 11.261 1.00 95.19 178 GLN A N 1
ATOM 1345 C CA . GLN A 1 178 ? -1.211 4.901 12.453 1.00 95.19 178 GLN A CA 1
ATOM 1346 C C . GLN A 1 178 ? -2.545 5.194 13.140 1.00 95.19 178 GLN A C 1
ATOM 1348 O O . GLN A 1 178 ? -3.470 5.686 12.496 1.00 95.19 178 GLN A O 1
ATOM 1353 N N . GLN A 1 179 ? -2.657 4.925 14.443 1.00 94.31 179 GLN A N 1
ATOM 1354 C CA . GLN A 1 179 ? -3.854 5.297 15.206 1.00 94.31 179 GLN A CA 1
ATOM 1355 C C . GLN A 1 179 ? -3.998 6.820 15.295 1.00 94.31 179 GLN A C 1
ATOM 1357 O O . GLN A 1 179 ? -3.006 7.547 15.367 1.00 94.31 179 GLN A O 1
ATOM 1362 N N . LEU A 1 180 ? -5.243 7.294 15.355 1.00 94.31 180 LEU A N 1
ATOM 1363 C CA . LEU A 1 180 ? -5.587 8.699 15.568 1.00 94.31 180 LEU A CA 1
ATOM 1364 C C . LEU A 1 180 ? -6.466 8.848 16.826 1.00 94.31 180 LEU A C 1
ATOM 1366 O O . LEU A 1 180 ? -7.688 9.012 16.720 1.00 94.31 180 LEU A O 1
ATOM 1370 N N . PRO A 1 181 ? -5.877 8.770 18.037 1.00 92.31 181 PRO A N 1
ATOM 1371 C CA . PRO A 1 181 ? -6.629 8.879 19.282 1.00 92.31 181 PRO A CA 1
ATOM 1372 C C . PRO A 1 181 ? -7.398 10.201 19.365 1.00 92.31 181 PRO A C 1
ATOM 1374 O O . PRO A 1 181 ? -6.849 11.269 19.104 1.00 92.31 181 PRO A O 1
ATOM 1377 N N . GLY A 1 182 ? -8.676 10.132 19.740 1.00 92.69 182 GLY A N 1
ATOM 1378 C CA . GLY A 1 182 ? -9.537 11.313 19.870 1.00 92.69 182 GLY A CA 1
ATOM 1379 C C . GLY A 1 182 ? -10.057 11.891 18.549 1.00 92.69 182 GLY A C 1
ATOM 1380 O O . GLY A 1 182 ? -10.792 12.874 18.576 1.00 92.69 182 GLY A O 1
ATOM 1381 N N . CYS A 1 183 ? -9.737 11.285 17.401 1.00 93.81 183 CYS A N 1
ATOM 1382 C CA . CYS A 1 183 ? -10.258 11.699 16.092 1.00 93.81 183 CYS A CA 1
ATOM 1383 C C . CYS A 1 183 ? -11.522 10.931 15.658 1.00 93.81 183 CYS A C 1
ATOM 1385 O O . CYS A 1 183 ? -11.956 11.067 14.516 1.00 93.81 183 CYS A O 1
ATOM 1387 N N . ALA A 1 184 ? -12.113 10.130 16.550 1.00 94.75 184 ALA A N 1
ATOM 1388 C CA . ALA A 1 184 ? -13.335 9.366 16.307 1.00 94.75 184 ALA A CA 1
ATOM 1389 C C . ALA A 1 184 ? -14.486 9.817 17.226 1.00 94.75 184 ALA A C 1
ATOM 1391 O O . ALA A 1 184 ? -14.236 10.251 18.355 1.00 94.75 184 ALA A O 1
ATOM 1392 N N . PRO A 1 185 ? -15.752 9.673 16.790 1.00 93.81 185 PRO A N 1
ATOM 1393 C CA . PRO A 1 185 ? -16.908 9.790 17.674 1.00 93.81 185 PRO A CA 1
ATOM 1394 C C . PRO A 1 185 ? -16.862 8.775 18.834 1.00 93.81 185 PRO A C 1
ATOM 1396 O O . PRO A 1 185 ? -16.216 7.730 18.710 1.00 93.81 185 PRO A O 1
ATOM 1399 N N . PRO A 1 186 ? -17.592 9.023 19.940 1.00 93.25 186 PRO A N 1
ATOM 1400 C CA . PRO A 1 186 ? -17.714 8.059 21.030 1.00 93.25 186 PRO A CA 1
ATOM 1401 C C . PRO A 1 186 ? -18.144 6.670 20.539 1.00 93.25 186 PRO A C 1
ATOM 1403 O O . PRO A 1 186 ? -19.059 6.544 19.727 1.00 93.25 186 PRO A O 1
ATOM 1406 N N . GLY A 1 187 ? -17.481 5.626 21.042 1.00 91.62 187 GLY A N 1
ATOM 1407 C CA . GLY A 1 187 ? -17.747 4.239 20.645 1.00 91.62 187 GLY A CA 1
ATOM 1408 C C . GLY A 1 187 ? -17.146 3.828 19.296 1.00 91.62 187 GLY A C 1
ATOM 1409 O O . GLY A 1 187 ? -17.493 2.766 18.789 1.00 91.62 187 GLY A O 1
ATOM 1410 N N . SER A 1 188 ? -16.268 4.643 18.705 1.00 95.25 188 SER A N 1
ATOM 1411 C CA . SER A 1 188 ? -15.532 4.328 17.474 1.00 95.25 188 SER A CA 1
ATOM 1412 C C . SER A 1 188 ? -14.024 4.533 17.656 1.00 95.25 188 SER A C 1
ATOM 1414 O O . SER A 1 188 ? -13.593 5.260 18.551 1.00 95.25 188 SER A O 1
ATOM 1416 N N . SER A 1 189 ? -13.227 3.920 16.783 1.00 95.94 189 SER A N 1
ATOM 1417 C CA . SER A 1 189 ? -11.782 4.146 16.648 1.00 95.94 189 SER A CA 1
ATOM 1418 C C . SER A 1 189 ? -11.480 4.821 15.307 1.00 95.94 189 SER A C 1
ATOM 1420 O O . SER A 1 189 ? -12.206 4.613 14.333 1.00 95.94 189 SER A O 1
ATOM 1422 N N . ALA A 1 190 ? -10.428 5.642 15.252 1.00 96.31 190 ALA A N 1
ATOM 1423 C CA . ALA A 1 190 ? -9.937 6.275 14.030 1.00 96.31 190 ALA A CA 1
ATOM 1424 C C . ALA A 1 190 ? -8.469 5.916 13.799 1.00 96.31 190 ALA A C 1
ATOM 1426 O O . ALA A 1 190 ? -7.666 5.868 14.734 1.00 96.31 190 ALA A O 1
ATOM 1427 N N . MET A 1 191 ? -8.105 5.736 12.536 1.00 95.69 191 MET A N 1
ATOM 1428 C CA . MET A 1 191 ? -6.726 5.531 12.114 1.00 95.69 191 MET A CA 1
ATOM 1429 C C . MET A 1 191 ? -6.460 6.172 10.749 1.00 95.69 191 MET A C 1
ATOM 1431 O O . MET A 1 191 ? -7.387 6.465 9.995 1.00 95.69 191 MET A O 1
ATOM 1435 N N . ARG A 1 192 ? -5.185 6.369 10.419 1.00 95.50 192 ARG A N 1
ATOM 1436 C CA . ARG A 1 192 ? -4.717 6.825 9.111 1.00 95.50 192 ARG A CA 1
ATOM 1437 C C . ARG A 1 192 ? -3.940 5.729 8.406 1.00 95.50 192 ARG A C 1
ATOM 1439 O O . ARG A 1 192 ? -2.906 5.285 8.906 1.00 95.50 192 ARG A O 1
ATOM 1446 N N . LEU A 1 193 ? -4.428 5.332 7.236 1.00 95.88 193 LEU A N 1
ATOM 1447 C CA . LEU A 1 193 ? -3.729 4.426 6.338 1.00 95.88 193 LEU A CA 1
ATOM 1448 C C . LEU A 1 193 ? -2.977 5.282 5.331 1.00 95.88 193 LEU A C 1
ATOM 1450 O O . LEU A 1 193 ? -3.588 6.082 4.621 1.00 95.88 193 LEU A O 1
ATOM 1454 N N . THR A 1 194 ? -1.660 5.126 5.262 1.00 94.12 194 THR A N 1
ATOM 1455 C CA . THR A 1 194 ? -0.847 5.766 4.226 1.00 94.12 194 THR A CA 1
ATOM 1456 C C . THR A 1 194 ? -0.143 4.733 3.374 1.00 94.12 194 THR A C 1
ATOM 1458 O O . THR A 1 194 ? 0.277 3.692 3.872 1.00 94.12 194 THR A O 1
ATOM 1461 N N . TYR A 1 195 ? -0.007 5.050 2.091 1.00 93.56 195 TYR A N 1
ATOM 1462 C CA . TYR A 1 195 ? 0.782 4.277 1.150 1.00 93.56 195 TYR A CA 1
ATOM 1463 C C . TYR A 1 195 ? 1.845 5.159 0.533 1.00 93.56 195 TYR A C 1
ATOM 1465 O O . TYR A 1 195 ? 1.543 6.228 -0.007 1.00 93.56 195 TYR A O 1
ATOM 1473 N N . SER A 1 196 ? 3.084 4.699 0.616 1.00 92.38 196 SER A N 1
ATOM 1474 C CA . SER A 1 196 ? 4.218 5.334 -0.042 1.00 92.38 196 SER A CA 1
ATOM 1475 C C . SER A 1 196 ? 4.888 4.313 -0.930 1.00 92.38 196 SER A C 1
ATOM 1477 O O . SER A 1 196 ? 5.205 3.225 -0.463 1.00 92.38 196 SER A O 1
ATOM 1479 N N . VAL A 1 197 ? 5.080 4.632 -2.204 1.00 92.44 197 VAL A N 1
ATOM 1480 C CA . VAL A 1 197 ? 5.632 3.688 -3.177 1.00 92.44 197 VAL A CA 1
ATOM 1481 C C . VAL A 1 197 ? 6.586 4.382 -4.129 1.00 92.44 197 VAL A C 1
ATOM 1483 O O . VAL A 1 197 ? 6.325 5.480 -4.615 1.00 92.44 197 VAL A O 1
ATOM 1486 N N . GLU A 1 198 ? 7.690 3.714 -4.421 1.00 93.31 198 GLU A N 1
ATOM 1487 C CA . GLU A 1 198 ? 8.606 4.058 -5.491 1.00 93.31 198 GLU A CA 1
ATOM 1488 C C . GLU A 1 198 ? 8.525 2.994 -6.576 1.00 93.31 198 GLU A C 1
ATOM 1490 O O . GLU A 1 198 ? 8.622 1.796 -6.300 1.00 93.31 198 GLU A O 1
ATOM 1495 N N . LEU A 1 199 ? 8.377 3.422 -7.826 1.00 92.06 199 LEU A N 1
ATOM 1496 C CA . LEU A 1 199 ? 8.280 2.505 -8.954 1.00 92.06 199 LEU A CA 1
ATOM 1497 C C . LEU A 1 199 ? 9.039 3.018 -10.173 1.00 92.06 199 LEU A C 1
ATOM 1499 O O . LEU A 1 199 ? 9.030 4.210 -10.481 1.00 92.06 199 LEU A O 1
ATOM 1503 N N . SER A 1 200 ? 9.668 2.095 -10.899 1.00 91.88 200 SER A N 1
ATOM 1504 C CA . SER A 1 200 ? 10.248 2.325 -12.223 1.00 91.88 200 SER A CA 1
ATOM 1505 C C . SER A 1 200 ? 9.830 1.198 -13.174 1.00 91.88 200 SER A C 1
ATOM 1507 O O . SER A 1 200 ? 10.322 0.074 -13.033 1.00 91.88 200 SER A O 1
ATOM 1509 N N . PRO A 1 201 ? 8.937 1.453 -14.148 1.00 88.19 201 PRO A N 1
ATOM 1510 C CA . PRO A 1 201 ? 8.479 0.436 -15.099 1.00 88.19 201 PRO A CA 1
ATOM 1511 C C . PRO A 1 201 ? 9.591 -0.011 -16.057 1.00 88.19 201 PRO A C 1
ATOM 1513 O O . PRO A 1 201 ? 10.362 0.821 -16.529 1.00 88.19 201 PRO A O 1
ATOM 1516 N N . ARG A 1 202 ? 9.657 -1.299 -16.421 1.00 83.81 202 ARG A N 1
ATOM 1517 C CA . ARG A 1 202 ? 10.575 -1.815 -17.459 1.00 83.81 202 ARG A CA 1
ATOM 1518 C C . ARG A 1 202 ? 10.226 -1.319 -18.858 1.00 83.81 202 ARG A C 1
ATOM 1520 O O . ARG A 1 202 ? 11.140 -1.073 -19.641 1.00 83.81 202 ARG A O 1
ATOM 1527 N N . ALA A 1 203 ? 8.935 -1.182 -19.153 1.00 72.50 203 ALA A N 1
ATOM 1528 C CA . ALA A 1 203 ? 8.439 -0.783 -20.466 1.00 72.50 203 ALA A CA 1
ATOM 1529 C C . ALA A 1 203 ? 9.006 0.576 -20.919 1.00 72.50 203 ALA A C 1
ATOM 1531 O O . ALA A 1 203 ? 9.340 1.423 -20.086 1.00 72.50 203 ALA A O 1
ATOM 1532 N N . TRP A 1 204 ? 9.066 0.805 -22.242 1.00 68.00 204 TRP A N 1
ATOM 1533 C CA . TRP A 1 204 ? 9.455 2.120 -22.778 1.00 68.00 204 TRP A CA 1
ATOM 1534 C C . TRP A 1 204 ? 8.506 3.210 -22.284 1.00 68.00 204 TRP A C 1
ATOM 1536 O O . TRP A 1 204 ? 8.929 4.355 -22.156 1.00 68.00 204 TRP A O 1
ATOM 1546 N N . VAL A 1 205 ? 7.235 2.857 -22.034 1.00 67.88 205 VAL A N 1
ATOM 1547 C CA . VAL A 1 205 ? 6.150 3.799 -21.746 1.00 67.88 205 VAL A CA 1
ATOM 1548 C C . VAL A 1 205 ? 6.596 4.822 -20.694 1.00 67.88 205 VAL A C 1
ATOM 1550 O O . VAL A 1 205 ? 6.941 4.433 -19.572 1.00 67.88 205 VAL A O 1
ATOM 1553 N N . PRO A 1 206 ? 6.596 6.124 -21.035 1.00 74.94 206 PRO A N 1
ATOM 1554 C CA . PRO A 1 206 ? 6.917 7.168 -20.077 1.00 74.94 206 PRO A CA 1
ATOM 1555 C C . PRO A 1 206 ? 5.896 7.144 -18.942 1.00 74.94 206 PRO A C 1
ATOM 1557 O O . PRO A 1 206 ? 4.700 7.333 -19.174 1.00 74.94 206 PRO A O 1
ATOM 1560 N N . VAL A 1 207 ? 6.363 6.928 -17.712 1.00 76.31 207 VAL A N 1
ATOM 1561 C CA . VAL A 1 207 ? 5.506 6.857 -16.519 1.00 76.31 207 VAL A CA 1
ATOM 1562 C C . VAL A 1 207 ? 4.706 8.149 -16.324 1.00 76.31 207 VAL A C 1
ATOM 1564 O O . VAL A 1 207 ? 3.576 8.099 -15.848 1.00 76.31 207 VAL A O 1
ATOM 1567 N N . ALA A 1 208 ? 5.237 9.276 -16.813 1.00 74.88 208 ALA A N 1
ATOM 1568 C CA . ALA A 1 208 ? 4.574 10.575 -16.870 1.00 74.88 208 ALA A CA 1
ATOM 1569 C C . ALA A 1 208 ? 3.176 10.527 -17.514 1.00 74.88 208 ALA A C 1
ATOM 1571 O O . ALA A 1 208 ? 2.246 11.177 -17.047 1.00 74.88 208 ALA A O 1
ATOM 1572 N N . LEU A 1 209 ? 2.986 9.702 -18.550 1.00 73.81 209 LEU A N 1
ATOM 1573 C CA . LEU A 1 209 ? 1.692 9.560 -19.231 1.00 73.81 209 LEU A CA 1
ATOM 1574 C C . LEU A 1 209 ? 0.667 8.755 -18.418 1.00 73.81 209 LEU A C 1
ATOM 1576 O O . LEU A 1 209 ? -0.517 8.712 -18.764 1.00 73.81 209 LEU A O 1
ATOM 1580 N N . LEU A 1 210 ? 1.123 8.072 -17.369 1.00 76.81 210 LEU A N 1
ATOM 1581 C CA . LEU A 1 210 ? 0.308 7.219 -16.515 1.00 76.81 210 LEU A CA 1
ATOM 1582 C C . LEU A 1 210 ? 0.076 7.827 -15.129 1.00 76.81 210 LEU A C 1
ATOM 1584 O O . LEU A 1 210 ? -0.813 7.346 -14.439 1.00 76.81 210 LEU A O 1
ATOM 1588 N N . GLU A 1 211 ? 0.791 8.886 -14.731 1.00 82.38 211 GLU A N 1
ATOM 1589 C CA . GLU A 1 211 ? 0.736 9.452 -13.372 1.00 82.38 211 GLU A CA 1
ATOM 1590 C C . GLU A 1 211 ? -0.679 9.718 -12.871 1.00 82.38 211 GLU A C 1
ATOM 1592 O O . GLU A 1 211 ? -1.050 9.209 -11.819 1.00 82.38 211 GLU A O 1
ATOM 1597 N N . GLY A 1 212 ? -1.490 10.460 -13.635 1.00 81.69 212 GLY A N 1
ATOM 1598 C CA . GLY A 1 212 ? -2.860 10.784 -13.227 1.00 81.69 212 GLY A CA 1
ATOM 1599 C C . GLY A 1 212 ? -3.725 9.537 -13.024 1.00 81.69 212 GLY A C 1
ATOM 1600 O O . GLY A 1 212 ? -4.566 9.498 -12.132 1.00 81.69 212 GLY A O 1
ATOM 1601 N N . ARG A 1 213 ? -3.463 8.482 -13.799 1.00 83.12 213 ARG A N 1
ATOM 1602 C CA . ARG A 1 213 ? -4.193 7.212 -13.721 1.00 83.12 213 ARG A CA 1
ATOM 1603 C C . ARG A 1 213 ? -3.704 6.339 -12.576 1.00 83.12 213 ARG A C 1
ATOM 1605 O O . ARG A 1 213 ? -4.517 5.718 -11.908 1.00 83.12 213 ARG A O 1
ATOM 1612 N N . ILE A 1 214 ? -2.394 6.312 -12.330 1.00 82.19 214 ILE A N 1
ATOM 1613 C CA . ILE A 1 214 ? -1.813 5.638 -11.164 1.00 82.19 214 ILE A CA 1
ATOM 1614 C C . ILE A 1 214 ? -2.321 6.317 -9.891 1.00 82.19 214 ILE A C 1
ATOM 1616 O O . ILE A 1 214 ? -2.737 5.637 -8.959 1.00 82.19 214 ILE A O 1
ATOM 1620 N N . ALA A 1 215 ? -2.345 7.651 -9.872 1.00 85.44 215 ALA A N 1
ATOM 1621 C CA . ALA A 1 215 ? -2.852 8.413 -8.746 1.00 85.44 215 ALA A CA 1
ATOM 1622 C C . ALA A 1 215 ? -4.328 8.101 -8.480 1.00 85.44 215 ALA A C 1
ATOM 1624 O O . ALA A 1 215 ? -4.691 7.780 -7.352 1.00 85.44 215 ALA A O 1
ATOM 1625 N N . GLN A 1 216 ? -5.158 8.123 -9.525 1.00 87.56 216 GLN A N 1
ATOM 1626 C CA . GLN A 1 216 ? -6.562 7.741 -9.421 1.00 87.56 216 GLN A CA 1
ATOM 1627 C C . GLN A 1 216 ? -6.723 6.305 -8.898 1.00 87.56 216 GLN A C 1
ATOM 1629 O O . GLN A 1 216 ? -7.435 6.099 -7.921 1.00 87.56 216 GLN A O 1
ATOM 1634 N N . ALA A 1 217 ? -6.022 5.333 -9.489 1.00 87.88 217 ALA A N 1
ATOM 1635 C CA . ALA A 1 217 ? -6.125 3.926 -9.110 1.00 87.88 217 ALA A CA 1
ATOM 1636 C C . ALA A 1 217 ? -5.724 3.675 -7.645 1.00 87.88 217 ALA A C 1
ATOM 1638 O O . ALA A 1 217 ? -6.371 2.903 -6.939 1.00 87.88 217 ALA A O 1
ATOM 1639 N N . LEU A 1 218 ? -4.677 4.351 -7.161 1.00 89.19 218 LEU A N 1
ATOM 1640 C CA . LEU A 1 218 ? -4.285 4.284 -5.753 1.00 89.19 218 LEU A CA 1
ATOM 1641 C C . LEU A 1 218 ? -5.330 4.932 -4.842 1.00 89.19 218 LEU A C 1
ATOM 1643 O O . LEU A 1 218 ? -5.636 4.382 -3.789 1.00 89.19 218 LEU A O 1
ATOM 1647 N N . GLY A 1 219 ? -5.910 6.062 -5.251 1.00 92.06 219 GLY A N 1
ATOM 1648 C CA . GLY A 1 219 ? -6.998 6.692 -4.508 1.00 92.06 219 GLY A CA 1
ATOM 1649 C C . GLY A 1 219 ? -8.208 5.768 -4.351 1.00 92.06 219 GLY A C 1
ATOM 1650 O O . GLY A 1 219 ? -8.667 5.558 -3.231 1.00 92.06 219 GLY A O 1
ATOM 1651 N N . GLU A 1 220 ? -8.652 5.160 -5.452 1.00 94.06 220 GLU A N 1
ATOM 1652 C CA . GLU A 1 220 ? -9.745 4.179 -5.478 1.00 94.06 220 GLU A CA 1
ATOM 1653 C C . GLU A 1 220 ? -9.448 2.964 -4.584 1.00 94.06 220 GLU A C 1
ATOM 1655 O O . GLU A 1 220 ? -10.329 2.490 -3.872 1.00 94.06 220 GLU A O 1
ATOM 1660 N N . ASN A 1 221 ? -8.199 2.484 -4.566 1.00 94.38 221 ASN A N 1
ATOM 1661 C CA . ASN A 1 221 ? -7.786 1.380 -3.697 1.00 94.38 221 ASN A CA 1
ATOM 1662 C C . ASN A 1 221 ? -7.949 1.718 -2.209 1.00 94.38 221 ASN A C 1
ATOM 1664 O O . ASN A 1 221 ? -8.518 0.927 -1.460 1.00 94.38 221 ASN A O 1
ATOM 1668 N N . LEU A 1 222 ? -7.467 2.890 -1.779 1.00 95.38 222 LEU A N 1
ATOM 1669 C CA . LEU A 1 222 ? -7.568 3.323 -0.380 1.00 95.38 222 LEU A CA 1
ATOM 1670 C C . LEU A 1 222 ? -9.025 3.555 0.041 1.00 95.38 222 LEU A C 1
ATOM 1672 O O . LEU A 1 222 ? -9.396 3.239 1.171 1.00 95.38 222 LEU A O 1
ATOM 1676 N N . GLU A 1 223 ? -9.850 4.101 -0.854 1.00 97.00 223 GLU A N 1
ATOM 1677 C CA . GLU A 1 223 ? -11.288 4.265 -0.616 1.00 97.00 223 GLU A CA 1
ATOM 1678 C C . GLU A 1 223 ? -11.988 2.916 -0.464 1.00 97.00 223 GLU A C 1
ATOM 1680 O O . GLU A 1 223 ? -12.733 2.736 0.494 1.00 97.00 223 GLU A O 1
ATOM 1685 N N . ALA A 1 224 ? -11.690 1.948 -1.333 1.00 97.50 224 ALA A N 1
ATOM 1686 C CA . ALA A 1 224 ? -12.275 0.616 -1.251 1.00 97.50 224 ALA A CA 1
ATOM 1687 C C . ALA A 1 224 ? -11.914 -0.107 0.057 1.00 97.50 224 ALA A C 1
ATOM 1689 O O . ALA A 1 224 ? -12.786 -0.714 0.675 1.00 97.50 224 ALA A O 1
ATOM 1690 N N . ILE A 1 225 ? -10.666 0.019 0.528 1.00 97.81 225 ILE A N 1
ATOM 1691 C CA . ILE A 1 225 ? -10.240 -0.519 1.832 1.00 97.81 225 ILE A CA 1
ATOM 1692 C C . ILE A 1 225 ? -11.036 0.131 2.971 1.00 97.81 225 ILE A C 1
ATOM 1694 O O . ILE A 1 225 ? -11.601 -0.575 3.805 1.00 97.81 225 ILE A O 1
ATOM 1698 N N . ARG A 1 226 ? -11.129 1.469 2.999 1.00 97.56 226 ARG A N 1
ATOM 1699 C CA . ARG A 1 226 ? -11.922 2.194 4.008 1.00 97.56 226 ARG A CA 1
ATOM 1700 C C . ARG A 1 226 ? -13.375 1.723 4.011 1.00 97.56 226 ARG A C 1
ATOM 1702 O O . ARG A 1 226 ? -13.932 1.462 5.075 1.00 97.56 226 ARG A O 1
ATOM 1709 N N . ASP A 1 227 ? -13.985 1.641 2.835 1.00 97.38 227 ASP A N 1
ATOM 1710 C CA . ASP A 1 227 ? -15.401 1.315 2.687 1.00 97.38 227 ASP A CA 1
ATOM 1711 C C . ASP A 1 227 ? -15.676 -0.149 3.064 1.00 97.38 227 ASP A C 1
ATOM 1713 O O . ASP A 1 227 ? -16.690 -0.444 3.700 1.00 97.38 227 ASP A O 1
ATOM 1717 N N . HIS A 1 228 ? -14.753 -1.062 2.747 1.00 97.06 228 HIS A N 1
ATOM 1718 C CA . HIS A 1 228 ? -14.804 -2.452 3.193 1.00 97.06 228 HIS A CA 1
ATOM 1719 C C . HIS A 1 228 ? -14.755 -2.555 4.720 1.00 97.06 228 HIS A C 1
ATOM 1721 O O . HIS A 1 228 ? -15.625 -3.185 5.320 1.00 97.06 228 HIS A O 1
ATOM 1727 N N . VAL A 1 229 ? -13.800 -1.873 5.354 1.00 95.56 229 VAL A N 1
ATOM 1728 C CA . VAL A 1 229 ? -13.633 -1.857 6.815 1.00 95.56 229 VAL A CA 1
ATOM 1729 C C . VAL A 1 22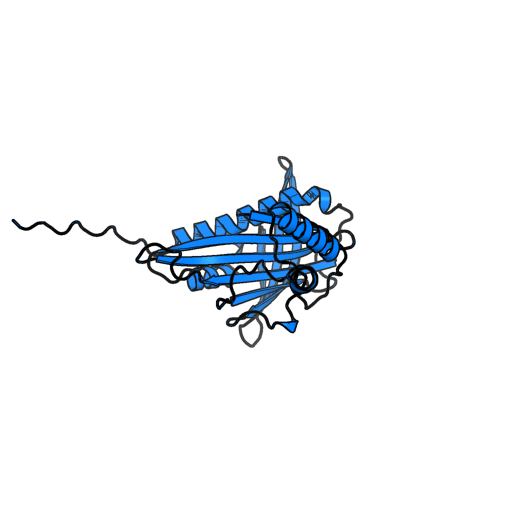9 ? -14.868 -1.278 7.505 1.00 95.56 229 VAL A C 1
ATOM 1731 O O . VAL A 1 229 ? -15.392 -1.879 8.439 1.00 95.56 229 VAL A O 1
ATOM 1734 N N . ALA A 1 230 ? -15.405 -0.165 7.002 1.00 93.44 230 ALA A N 1
ATOM 1735 C CA . ALA A 1 230 ? -16.639 0.420 7.524 1.00 93.44 230 ALA A CA 1
ATOM 1736 C C . ALA A 1 230 ? -17.850 -0.522 7.383 1.00 93.44 230 ALA A C 1
ATOM 1738 O O . ALA A 1 230 ? -18.756 -0.497 8.215 1.00 93.44 230 ALA A O 1
ATOM 1739 N N . LYS A 1 231 ? -17.874 -1.359 6.338 1.00 94.50 231 LYS A N 1
ATOM 1740 C CA . LYS A 1 231 ? -18.945 -2.332 6.093 1.00 94.50 231 LYS A CA 1
ATOM 1741 C C . LYS A 1 231 ? -18.892 -3.523 7.051 1.00 94.50 231 LYS A C 1
ATOM 1743 O O . LYS A 1 231 ? -19.952 -3.989 7.464 1.00 94.50 231 LYS A O 1
ATOM 1748 N N . ILE A 1 232 ? -17.700 -4.039 7.352 1.00 95.00 232 ILE A N 1
ATOM 1749 C CA . ILE A 1 232 ? -17.528 -5.225 8.210 1.00 95.00 232 ILE A CA 1
ATOM 1750 C C . ILE A 1 232 ? -17.433 -4.874 9.701 1.00 95.00 232 ILE A C 1
ATOM 1752 O O . ILE A 1 232 ? -17.577 -5.758 10.543 1.00 95.00 232 ILE A O 1
ATOM 1756 N N . ALA A 1 233 ? -17.219 -3.597 10.034 1.00 92.81 233 ALA A N 1
ATOM 1757 C CA . ALA A 1 233 ? -17.228 -3.121 11.410 1.00 92.81 233 ALA A CA 1
ATOM 1758 C C . ALA A 1 233 ? -18.589 -3.379 12.097 1.00 92.81 233 ALA A C 1
ATOM 1760 O O . ALA A 1 233 ? -19.644 -3.301 11.451 1.00 92.81 233 ALA A O 1
ATOM 1761 N N . PRO A 1 234 ? -18.597 -3.654 13.416 1.00 90.19 234 PRO A N 1
ATOM 1762 C CA . PRO A 1 234 ? -19.828 -3.802 14.178 1.00 90.19 234 PRO A CA 1
ATOM 1763 C C . PRO A 1 234 ? -20.739 -2.581 14.033 1.00 90.19 234 PRO A C 1
ATOM 1765 O O . PRO A 1 234 ? -20.338 -1.445 14.279 1.00 90.19 234 PRO A O 1
ATOM 1768 N N . GLN A 1 235 ? -22.003 -2.812 13.684 1.00 75.94 235 GLN A N 1
ATOM 1769 C CA . GLN A 1 235 ? -22.986 -1.736 13.621 1.00 75.94 235 GLN A CA 1
ATOM 1770 C C . GLN A 1 235 ? -23.384 -1.336 15.043 1.00 75.94 235 GLN A C 1
ATOM 1772 O O . GLN A 1 235 ? -23.954 -2.134 15.792 1.00 75.94 235 GLN A O 1
ATOM 1777 N N . THR A 1 236 ? -23.100 -0.097 15.436 1.00 64.00 236 THR A N 1
ATOM 1778 C CA . THR A 1 236 ? -23.592 0.446 16.702 1.00 64.00 236 THR A CA 1
ATOM 1779 C C . THR A 1 236 ? -25.086 0.734 16.572 1.00 64.00 236 THR A C 1
ATOM 1781 O O . THR A 1 236 ? -25.522 1.543 15.756 1.00 64.00 236 THR A O 1
ATOM 1784 N N . SER A 1 237 ? -25.905 0.046 17.373 1.00 54.75 237 SER A N 1
ATOM 1785 C CA . SER A 1 237 ? -27.326 0.390 17.490 1.00 54.75 237 SER A CA 1
ATOM 1786 C C . SER A 1 237 ? -27.451 1.797 18.087 1.00 54.75 237 SER A C 1
ATOM 1788 O O . SER A 1 237 ? -26.697 2.119 19.011 1.00 54.75 237 SER A O 1
ATOM 1790 N N . PRO A 1 238 ? -28.372 2.651 17.601 1.00 54.03 238 PRO A N 1
ATOM 1791 C CA . PRO A 1 238 ? -28.590 3.949 18.222 1.00 54.03 238 PRO A CA 1
ATOM 1792 C C . PRO A 1 238 ? -29.000 3.752 19.688 1.00 54.03 238 PRO A C 1
ATOM 1794 O O . PRO A 1 238 ? -29.699 2.780 19.993 1.00 54.03 238 PRO A O 1
ATOM 1797 N N . PRO A 1 239 ? -28.595 4.653 20.603 1.00 53.34 239 PRO A N 1
ATOM 1798 C CA . PRO A 1 239 ? -29.049 4.584 21.982 1.00 53.34 239 PRO A CA 1
ATOM 1799 C C . PRO A 1 239 ? -30.580 4.609 21.988 1.00 53.34 239 PRO A C 1
ATOM 1801 O O . PRO A 1 239 ? -31.195 5.540 21.459 1.00 53.34 239 PRO A O 1
ATOM 1804 N N . GLN A 1 240 ? -31.196 3.564 22.549 1.00 48.09 240 GLN A N 1
ATOM 1805 C CA . GLN A 1 240 ? -32.622 3.579 22.862 1.00 48.09 240 GLN A CA 1
ATOM 1806 C C . GLN A 1 240 ? -32.884 4.844 23.678 1.00 48.09 240 GLN A C 1
ATOM 1808 O O . GLN A 1 240 ? -32.206 5.084 24.679 1.00 48.09 240 GLN A O 1
ATOM 1813 N N . LYS A 1 241 ? -33.827 5.679 23.218 1.00 47.16 241 LYS A N 1
ATOM 1814 C CA . LYS A 1 241 ? -34.339 6.790 24.023 1.00 47.16 241 LYS A CA 1
ATOM 1815 C C . LYS A 1 241 ? -34.697 6.202 25.382 1.00 47.16 241 LYS A C 1
ATOM 1817 O O . LYS A 1 241 ? -35.537 5.311 25.441 1.00 47.16 241 LYS A O 1
ATOM 1822 N N . ALA A 1 242 ? -34.022 6.666 26.430 1.00 50.69 242 ALA A N 1
ATOM 1823 C CA . ALA A 1 242 ? -34.431 6.370 27.787 1.00 50.69 242 ALA A CA 1
ATOM 1824 C C . ALA A 1 242 ? -35.903 6.771 27.901 1.00 50.69 242 ALA A C 1
ATOM 1826 O O . ALA A 1 242 ? -36.242 7.924 27.613 1.00 50.69 242 ALA A O 1
ATOM 1827 N N . ASP A 1 243 ? -36.761 5.809 28.235 1.00 48.59 243 ASP A N 1
ATOM 1828 C CA . ASP A 1 243 ? -38.138 6.090 28.604 1.00 48.59 243 ASP A CA 1
ATOM 1829 C C . ASP A 1 243 ? -38.090 7.106 29.746 1.00 48.59 243 ASP A C 1
ATOM 1831 O O . ASP A 1 243 ? -37.594 6.826 30.841 1.00 48.59 243 ASP A O 1
ATOM 1835 N N . ALA A 1 244 ? -38.537 8.325 29.452 1.00 51.19 244 ALA A N 1
ATOM 1836 C CA . ALA A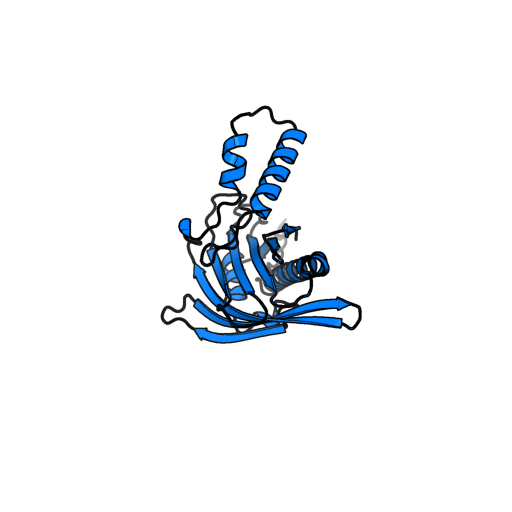 1 244 ? -38.858 9.302 30.468 1.00 51.19 244 ALA A CA 1
ATOM 1837 C C . ALA A 1 244 ? -40.073 8.746 31.214 1.00 51.19 244 ALA A C 1
ATOM 1839 O O . ALA A 1 244 ? -41.200 8.834 30.731 1.00 51.19 244 ALA A O 1
ATOM 1840 N N . ALA A 1 245 ? -39.817 8.081 32.336 1.00 48.19 245 ALA A N 1
ATOM 1841 C CA . ALA A 1 245 ? -40.848 7.765 33.305 1.00 48.19 245 ALA A CA 1
ATOM 1842 C C . ALA A 1 245 ? -41.232 9.071 34.017 1.00 48.19 245 ALA A C 1
ATOM 1844 O O . ALA A 1 245 ? -40.406 9.643 34.734 1.00 48.19 245 ALA A O 1
ATOM 1845 N N . ASP A 1 246 ? -42.450 9.537 33.727 1.00 49.72 246 ASP A N 1
ATOM 1846 C CA . ASP A 1 246 ? -43.223 10.506 34.520 1.00 49.72 246 ASP A CA 1
ATOM 1847 C C . ASP A 1 246 ? -43.552 9.952 35.919 1.00 49.72 246 ASP A C 1
ATOM 1849 O O . ASP A 1 246 ? -43.801 8.725 36.036 1.00 49.72 246 ASP A O 1
#